Protein 3VXG (pdb70)

Nearest PDB structures (foldseek):
  3vxg-assembly1_A  TM=1.003E+00  e=2.832E-60  Candida parapsilosis
  4h8n-assembly3_A  TM=9.835E-01  e=5.148E-54  Candida parapsilosis
  4h8n-assembly3_B  TM=9.711E-01  e=2.005E-52  Candida parapsilosis
  3wg6-assembly4_D  TM=9.212E-01  e=4.689E-32  Candida parapsilosis
  3wg6-assembly2_B  TM=9.040E-01  e=4.171E-31  Candida parapsilosis

Organism: Candida parapsilosis (NCBI:txid5480)

Solvent-accessible surface area: 13449 Å² total; per-residue (Å²): 79,167,50,2,77,64,30,11,130,5,103,54,38,113,64,3,34,2,0,0,3,16,23,101,31,201,32,162,49,78,113,105,73,84,61,30,99,144,20,6,68,18,0,30,48,0,1,172,44,33,0,86,0,0,1,0,0,9,48,34,29,0,4,64,0,0,1,49,0,25,130,146,21,146,21,74,43,77,20,0,2,0,0,0,0,0,16,8,70,34,107,8,146,9,0,59,71,2,1,67,42,1,23,72,53,1,43,21,110,4,0,0,1,0,0,0,30,10,14,53,32,82,60,148,66,0,83,48,58,51,14,52,80,0,0,90,17,0,6,105,8,52,121,72,44,77,2,62,42,1,0,0,0,1,0,2,46,76,30,0,111,94,0,39,89,13,14,90,30,94,128,30,82,2,21,1,0,1,0,0,0,0,1,9,18,12,67,0,3,155,52,0,6,151,34,0,58,136,95,35,1,0,0,0,0,27,37,5,37,9,11,69,90,47,136,109,104,43,60,2,40,116,1,2,104,129,8,4,102,119,44,185,28,34,57,7,7,0,0,1,38,0,0,12,61,60,10,0,0,0,8,2,84,16,83,137,92,60,84,0,118,50,5,36,76,0,104,94,23,115,5,60,121,143,18,19,86,56,0,32,144,25,0,95,70,48,108,74,52,40,82,61,90,140,75,3,166,133,76

Secondary structure (DSSP, 8-state):
--S-SS--B-TTSPBP--EEE------S-SSS----HHHHHHHHHHHHHT--EEE--GGGT-HHHHHHHHHH-SS-GGG-EEEEEE-----SSSHHHHHHHHHHHHT-S-EEEEEES-S---HHHHTS--HHHHHHHHHHHHHTTSEEEEEEES--HHHHHHHHHH-SSGGGS--EEEEE-BTTBS-SSTTHHHHHHHTT-EEEEESTTHHHHSS---HHHHHHHHHHHHHT--HHHHHHHHHHHTT-EEEE---SHHHHHHHH--SS----HHHHHHHHHHHHHS----S-HHHHTT-

Foldseek 3Di:
DLQFLFWDAFQVGHTAAFEAEQAADDDDDLPDLPADPLSLVQLLLLVVLPHQEYEYESRRSCLLSLLSSQVPHPDDNRSHAYEYEAELCHPAQALVRRLVVSCVSNVHQAHAEYAHEEQPHDCVSRNRDHLLRNLVVVVVCCVVRNYVAYAYEQDDPVSQVSNVVSDPDPVSRHAEYEYADELQPNDLAPPRLVVNSVVNHAYAHEPHVVQVVDPDHDVLVVLLVVVCVVVVAHSVLVSCQLQSVSNYRYHDHDRDSVVSNRSPPNPPDHDDPVSSVVSNVVNPVNHDDDDDCVVRVPD

Sequence (299 aa):
SNLLPKTFRTKSGKEISIALGTGTKWKQAQTINDVSTELVDNILLGLKLGFRHIDTAEAYNTQKEVGEALKRTDVPREDIWVTTKYSPGAYSKSPSDSIDKALAQLGVDYVDLFLIHSPFFTTEQTHGYTLEQAWEALVEAKKAGKVREIGISNAAIPHLEKLFAASPSPEYYPVVNQIEFHPFLQNQSKNIVRFCQEHGILVEAFSPLAPLARVETNALAETLKRLAEKYKKTEAQVLLRYTLQRGILPVTTSSKESRLKESLNLFDFELTDEEVNEINKIGDANPYRAFFHEQFKDL

B-factor: mean 20.97, std 8.11, range [8.55, 52.98]

GO terms:
  GO:0008106 alcohol dehydrogenase (NADP+) activity (F, IDA)
  GO:0042180 ketone metabolic process (P, IDA)
  GO:0047011 2-dehydropantolactone reductase (A-specific) activity (F, IDA)
  GO:0036441 2-dehydropantolactone reductase activity (F, EXP)

InterPro domains:
  IPR018170 Aldo/keto reductase, conserved site [PS00798] (53-70)
  IPR020471 Aldo-keto reductase [PIRSF000097] (23-294)
  IPR020471 Aldo-keto reductase [PR00069] (49-73)
  IPR020471 Aldo-keto reductase [PR00069] (109-127)
  IPR020471 Aldo-keto reductase [PR00069] (146-163)
  IPR020471 Aldo-keto reductase [PR00069] (183-212)
  IPR020471 Aldo-keto reductase [PR00069] (226-250)
  IPR020471 Aldo-keto reductase [PTHR43827] (37-292)
  IPR023210 NADP-dependent oxidoreductase domain [PF00248] (21-290)
  IPR036812 NAD(P)-dependent oxidoreductase domain superfamily [G3DSA:3.20.20.100] (4-307)
  IPR036812 NAD(P)-dependent oxidoreductase domain superfamily [SSF51430] (13-297)
  IPR044494 Aldo-keto reductase family 3C2/3 [cd19120] (17-296)

Radius of gyration: 18.49 Å; Cα contacts (8 Å, |Δi|>4): 554; chains: 1; bounding box: 53×40×45 Å

Structure (mmCIF, N/CA/C/O backbone):
data_3VXG
#
_entry.id   3VXG
#
_cell.length_a   55.020
_cell.length_b   68.300
_cell.length_c   68.930
_cell.angle_alpha   90.00
_cell.angle_beta   90.00
_cell.angle_gamma   90.00
#
_symmetry.space_group_name_H-M   'P 21 21 21'
#
loop_
_entity.id
_entity.type
_entity.pdbx_description
1 polymer 'Conjugated polyketone reductase C2'
2 water water
#
loop_
_atom_site.group_PDB
_atom_site.id
_atom_site.type_symbol
_atom_site.label_atom_id
_atom_site.label_alt_id
_atom_site.label_comp_id
_atom_site.label_asym_id
_atom_site.label_entity_id
_atom_site.label_seq_id
_atom_site.pdbx_PDB_ins_code
_atom_site.Cartn_x
_atom_site.Cartn_y
_atom_site.Cartn_z
_atom_site.occupancy
_atom_site.B_iso_or_equiv
_atom_site.auth_seq_id
_atom_site.auth_comp_id
_atom_site.auth_asym_id
_atom_site.auth_atom_id
_atom_site.pdbx_PDB_model_num
ATOM 1 N N . SER A 1 24 ? 29.449 62.238 14.163 1.00 28.23 4 SER A N 1
ATOM 2 C CA . SER A 1 24 ? 30.664 62.623 14.939 1.00 28.27 4 SER A CA 1
ATOM 3 C C . SER A 1 24 ? 31.929 62.135 14.229 1.00 28.63 4 SER A C 1
ATOM 4 O O . SER A 1 24 ? 31.861 61.605 13.103 1.00 27.68 4 SER A O 1
ATOM 7 N N . ASN A 1 25 ? 33.071 62.334 14.887 1.00 28.65 5 ASN A N 1
ATOM 8 C CA . ASN A 1 25 ? 34.339 61.769 14.419 1.00 29.47 5 ASN A CA 1
ATOM 9 C C . ASN A 1 25 ? 34.503 60.299 14.809 1.00 29.08 5 ASN A C 1
ATOM 10 O O . ASN A 1 25 ? 35.350 59.597 14.251 1.00 29.28 5 ASN A O 1
ATOM 15 N N . LEU A 1 26 ? 33.703 59.852 15.780 1.00 28.63 6 LEU A N 1
ATOM 16 C CA . LEU A 1 26 ? 33.620 58.425 16.122 1.00 28.14 6 LEU A CA 1
ATOM 17 C C . LEU A 1 26 ? 32.904 57.659 15.002 1.00 27.63 6 LEU A C 1
ATOM 18 O O . LEU A 1 26 ? 33.426 56.692 14.448 1.00 27.88 6 LEU A O 1
ATOM 23 N N . LEU A 1 27 ? 31.698 58.084 14.666 1.00 26.68 7 LEU A N 1
ATOM 24 C CA . LEU A 1 27 ? 30.903 57.279 13.739 1.00 25.38 7 LEU A CA 1
ATOM 25 C C . LEU A 1 27 ? 30.184 58.195 12.768 1.00 24.37 7 LEU A C 1
ATOM 26 O O . LEU A 1 27 ? 29.782 59.316 13.157 1.00 24.85 7 LEU A O 1
ATOM 31 N N . PRO A 1 28 ? 29.981 57.738 11.510 1.00 22.25 8 PRO A N 1
ATOM 32 C CA . PRO A 1 28 ? 29.252 58.615 10.584 1.00 21.63 8 PRO A CA 1
ATOM 33 C C . PRO A 1 28 ? 27.811 58.850 11.001 1.00 21.41 8 PRO A C 1
ATOM 34 O O . PRO A 1 28 ? 27.201 59.837 10.599 1.00 21.84 8 PRO A O 1
ATOM 38 N N . LYS A 1 29 ? 27.247 57.925 11.781 1.00 21.43 9 LYS A N 1
ATOM 39 C CA . LYS A 1 29 ? 25.908 58.097 12.333 1.00 19.92 9 LYS A CA 1
ATOM 40 C C . LYS A 1 29 ? 26.045 57.748 13.798 1.00 20.74 9 LYS A C 1
ATOM 41 O O . LYS A 1 29 ? 26.485 56.648 14.141 1.00 20.77 9 LYS A O 1
ATOM 47 N N . THR A 1 30 ? 25.723 58.701 14.667 1.00 19.60 10 THR A N 1
ATOM 48 C CA . THR A 1 30 ? 25.870 58.431 16.078 1.00 19.46 10 THR A CA 1
ATOM 49 C C . THR A 1 30 ? 24.597 58.608 16.887 1.00 18.15 10 THR A C 1
ATOM 50 O O . THR A 1 30 ? 23.569 59.025 16.341 1.00 19.33 10 THR A O 1
ATOM 54 N N . PHE A 1 31 ? 24.681 58.257 18.176 1.00 16.56 11 PHE A N 1
ATOM 55 C CA . PHE A 1 31 ? 23.537 58.264 19.068 1.00 14.68 11 PHE A CA 1
ATOM 56 C C . PHE A 1 31 ? 24.000 58.645 20.444 1.00 13.89 11 PHE A C 1
ATOM 57 O O . PHE A 1 31 ? 25.184 58.534 20.764 1.00 13.62 11 PHE A O 1
ATOM 65 N N . ARG A 1 32 ? 23.032 59.029 21.271 1.00 13.43 12 ARG A N 1
ATOM 66 C CA . ARG A 1 32 ? 23.313 59.384 22.661 1.00 12.99 12 ARG A CA 1
ATOM 67 C C . ARG A 1 32 ? 22.379 58.639 23.601 1.00 13.20 12 ARG A C 1
ATOM 68 O O . ARG A 1 32 ? 21.208 58.347 23.262 1.00 13.83 12 ARG A O 1
ATOM 76 N N . THR A 1 33 ? 22.891 58.363 24.790 1.00 12.55 13 THR A N 1
ATOM 77 C CA . THR A 1 33 ? 22.068 57.784 25.860 1.00 12.38 13 THR A CA 1
ATOM 78 C C . THR A 1 33 ? 21.031 58.835 26.294 1.00 12.62 13 THR A C 1
ATOM 79 O O . THR A 1 33 ? 21.076 59.973 25.832 1.00 13.49 13 THR A O 1
ATOM 83 N N . LYS A 1 34 ? 20.102 58.461 27.166 1.00 12.93 14 LYS A N 1
ATOM 84 C CA . LYS A 1 34 ? 19.113 59.447 27.677 1.00 14.05 14 LYS A CA 1
ATOM 85 C C . LYS A 1 34 ? 19.769 60.630 28.388 1.00 14.38 14 LYS A C 1
ATOM 86 O O . LYS A 1 34 ? 19.243 61.740 28.323 1.00 15.37 14 LYS A O 1
ATOM 92 N N . SER A 1 35 ? 20.911 60.386 29.032 1.00 14.56 15 SER A N 1
ATOM 93 C CA . SER A 1 35 ? 21.686 61.454 29.695 1.00 14.64 15 SER A CA 1
ATOM 94 C C . SER A 1 35 ? 22.530 62.273 28.742 1.00 14.45 15 SER A C 1
ATOM 95 O O . SER A 1 35 ? 23.241 63.176 29.184 1.00 14.92 15 SER A O 1
ATOM 98 N N . GLY A 1 36 ? 22.483 61.966 27.444 1.00 13.69 16 GLY A N 1
ATOM 99 C CA . GLY A 1 36 ? 23.134 62.800 26.439 1.00 13.59 16 GLY A CA 1
ATOM 100 C C . GLY A 1 36 ? 24.524 62.372 26.017 1.00 13.49 16 GLY A C 1
ATOM 101 O O . GLY A 1 36 ? 25.186 63.077 25.233 1.00 12.34 16 GLY A O 1
ATOM 102 N N . LYS A 1 37 ? 24.955 61.216 26.531 1.00 13.97 17 LYS A N 1
ATOM 103 C CA . LYS A 1 37 ? 26.317 60.733 26.326 1.00 13.50 17 LYS A CA 1
ATOM 104 C C . LYS A 1 37 ? 26.451 59.902 25.050 1.00 13.77 17 LYS A C 1
ATOM 105 O O . LYS A 1 37 ? 25.631 59.035 24.762 1.00 12.52 17 LYS A O 1
ATOM 111 N N . GLU A 1 38 ? 27.473 60.198 24.249 1.00 13.94 18 GLU A N 1
ATOM 112 C CA . GLU A 1 38 ? 27.546 59.522 22.945 1.00 14.07 18 GLU A CA 1
ATOM 113 C C . GLU A 1 38 ? 27.814 58.023 23.147 1.00 14.11 18 GLU A C 1
ATOM 114 O O . GLU A 1 38 ? 28.599 57.633 24.018 1.00 13.24 18 GLU A O 1
ATOM 120 N N . ILE A 1 39 ? 27.140 57.216 22.328 1.00 14.66 19 ILE A N 1
ATOM 121 C CA . ILE A 1 39 ? 27.250 55.746 22.305 1.00 14.75 19 ILE A CA 1
ATOM 122 C C . ILE A 1 39 ? 28.717 55.318 22.057 1.00 14.34 19 ILE A C 1
ATOM 123 O O . ILE A 1 39 ? 29.463 56.018 21.365 1.00 13.92 19 ILE A O 1
ATOM 128 N N . SER A 1 40 ? 29.136 54.167 22.610 1.00 13.31 20 SER A N 1
ATOM 129 C CA . SER A 1 40 ? 30.462 53.647 22.339 1.00 13.38 20 SER A CA 1
ATOM 130 C C . SER A 1 40 ? 30.392 52.125 22.052 1.00 12.66 20 SER A C 1
ATOM 131 O O . SER A 1 40 ? 29.311 51.577 21.800 1.00 12.27 20 SER A O 1
ATOM 134 N N . ILE A 1 41 ? 31.550 51.482 22.112 1.00 11.92 21 ILE A N 1
ATOM 135 C CA . ILE A 1 41 ? 31.659 50.045 21.794 1.00 12.50 21 ILE A CA 1
ATOM 136 C C . ILE A 1 41 ? 30.698 49.199 22.656 1.00 11.52 21 ILE A C 1
ATOM 137 O O . ILE A 1 41 ? 30.525 49.463 23.864 1.00 11.40 21 ILE A O 1
ATOM 142 N N . ALA A 1 42 ? 30.081 48.189 22.044 1.00 11.00 22 ALA A N 1
ATOM 143 C CA . ALA A 1 42 ? 29.086 47.359 22.731 1.00 10.83 22 ALA A CA 1
ATOM 144 C C . ALA A 1 42 ? 29.686 46.126 23.367 1.00 11.05 22 ALA A C 1
ATOM 145 O O . ALA A 1 42 ? 30.549 45.453 22.779 1.00 10.69 22 ALA A O 1
ATOM 147 N N . LEU A 1 43 ? 29.237 45.844 24.589 1.00 10.32 23 LEU A N 1
ATOM 148 C CA . LEU A 1 43 ? 29.466 44.531 25.184 1.00 10.62 23 LEU A CA 1
ATOM 149 C C . LEU A 1 43 ? 28.291 43.619 24.847 1.00 11.76 23 LEU A C 1
ATOM 150 O O . LEU A 1 43 ? 27.176 43.840 25.322 1.00 12.89 23 LEU A O 1
ATOM 155 N N . GLY A 1 44 ? 28.533 42.617 23.991 1.00 12.61 24 GLY A N 1
ATOM 156 C CA . GLY A 1 44 ? 27.475 41.660 23.639 1.00 12.57 24 GLY A CA 1
ATOM 157 C C . GLY A 1 44 ? 27.467 40.548 24.664 1.00 13.76 24 GLY A C 1
ATOM 158 O O . GLY A 1 44 ? 28.514 40.218 25.243 1.00 12.84 24 GLY A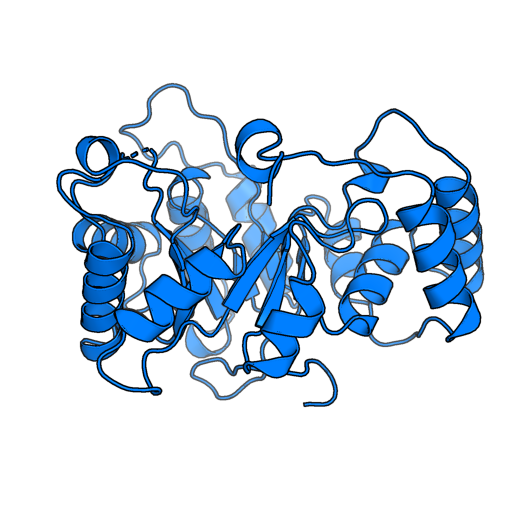 O 1
ATOM 159 N N . THR A 1 45 ? 26.295 39.959 24.879 1.00 13.96 25 THR A N 1
ATOM 160 C CA . THR A 1 45 ? 26.171 38.899 25.879 1.00 16.16 25 THR A CA 1
ATOM 161 C C . THR A 1 45 ? 26.630 37.544 25.386 1.00 17.78 25 THR A C 1
ATOM 162 O O . THR A 1 45 ? 26.885 36.647 26.201 1.00 20.33 25 THR A O 1
ATOM 166 N N . GLY A 1 46 ? 26.723 37.402 24.063 1.00 18.34 26 GLY A N 1
ATOM 167 C CA . GLY A 1 46 ? 26.844 36.094 23.427 1.00 19.48 26 GLY A CA 1
ATOM 168 C C . GLY A 1 46 ? 25.495 35.390 23.465 1.00 20.41 26 GLY A C 1
ATOM 169 O O . GLY A 1 46 ? 24.500 35.950 23.954 1.00 18.17 26 GLY A O 1
ATOM 170 N N . THR A 1 47 ? 25.451 34.161 22.955 1.00 22.15 27 THR A N 1
ATOM 171 C CA . THR A 1 47 ? 24.248 33.341 23.097 1.00 23.41 27 THR A CA 1
ATOM 172 C C . THR A 1 47 ? 24.434 32.378 24.267 1.00 23.85 27 THR A C 1
ATOM 173 O O . THR A 1 47 ? 25.537 31.859 24.483 1.00 23.80 27 THR A O 1
ATOM 177 N N . LYS A 1 48 ? 23.362 32.163 25.027 1.00 23.90 28 LYS A N 1
ATOM 178 C CA . LYS A 1 48 ? 23.335 31.191 26.095 1.00 24.85 28 LYS A CA 1
ATOM 179 C C . LYS A 1 48 ? 22.391 30.041 25.689 1.00 24.83 28 LYS A C 1
ATOM 180 O O . LYS A 1 48 ? 21.169 30.203 25.645 1.00 23.17 28 LYS A O 1
ATOM 186 N N . TRP A 1 49 ? 22.962 28.889 25.359 1.00 25.16 29 TRP A N 1
ATOM 187 C CA . TRP A 1 49 ? 22.131 27.712 25.101 1.00 26.25 29 TRP A CA 1
ATOM 188 C C . TRP A 1 49 ? 21.430 27.338 26.395 1.00 27.45 29 TRP A C 1
ATOM 189 O O . TRP A 1 49 ? 22.054 27.331 27.461 1.00 28.00 29 TRP A O 1
ATOM 200 N N . LYS A 1 50 ? 20.144 27.013 26.298 1.00 29.04 30 LYS A N 1
ATOM 201 C CA . LYS A 1 50 ? 19.399 26.457 27.435 1.00 30.66 30 LYS A CA 1
ATOM 202 C C . LYS A 1 50 ? 18.498 25.300 26.991 1.00 31.69 30 LYS A C 1
ATOM 203 O O . LYS A 1 50 ? 18.019 25.283 25.861 1.00 31.54 30 LYS A O 1
ATOM 209 N N . GLN A 1 51 ? 18.272 24.329 27.877 1.00 32.95 31 GLN A N 1
ATOM 210 C CA . GLN A 1 51 ? 17.478 23.148 27.514 1.00 34.75 31 GLN A CA 1
ATOM 211 C C . GLN A 1 51 ? 15.973 23.440 27.395 1.00 35.85 31 GLN A C 1
ATOM 212 O O . GLN A 1 51 ? 15.351 23.152 26.368 1.00 35.29 31 GLN A O 1
ATOM 218 N N . ALA A 1 52 ? 15.401 24.006 28.454 1.00 37.54 32 ALA A N 1
ATOM 219 C CA . ALA A 1 52 ? 14.000 24.414 28.457 1.00 39.40 32 ALA A CA 1
ATOM 220 C C . ALA A 1 52 ? 13.910 25.898 28.147 1.00 41.09 32 ALA A C 1
ATOM 221 O O . ALA A 1 52 ? 14.514 26.724 28.839 1.00 41.10 32 ALA A O 1
ATOM 223 N N . GLN A 1 53 ? 13.156 26.233 27.104 1.00 43.32 33 GLN A N 1
ATOM 224 C CA . GLN A 1 53 ? 13.041 27.627 26.669 1.00 45.53 33 GLN A CA 1
ATOM 225 C C . GLN A 1 53 ? 12.158 28.489 27.595 1.00 46.04 33 GLN A C 1
ATOM 226 O O . GLN A 1 53 ? 12.410 29.689 27.761 1.00 46.62 33 GLN A O 1
ATOM 232 N N . THR A 1 54 ? 11.155 27.872 28.219 1.00 46.55 34 THR A N 1
ATOM 233 C CA . THR A 1 54 ? 10.159 28.616 29.008 1.00 46.76 34 THR A CA 1
ATOM 234 C C . THR A 1 54 ? 10.701 29.373 30.235 1.00 46.74 34 THR A C 1
ATOM 235 O O . THR A 1 54 ? 10.160 30.424 30.602 1.00 47.19 34 THR A O 1
ATOM 239 N N . ILE A 1 55 ? 11.774 28.869 30.846 1.00 46.26 35 ILE A N 1
ATOM 240 C CA . ILE A 1 55 ? 12.252 29.405 32.135 1.00 45.64 35 ILE A CA 1
ATOM 241 C C . ILE A 1 55 ? 13.511 30.275 32.065 1.00 45.13 35 ILE A C 1
ATOM 242 O O . ILE A 1 55 ? 14.267 30.217 31.093 1.00 45.03 35 ILE A O 1
ATOM 247 N N . ASN A 1 56 ? 13.724 31.055 33.126 1.00 44.56 36 ASN A N 1
ATOM 248 C CA . ASN A 1 56 ? 14.817 32.041 33.209 1.00 44.03 36 ASN A CA 1
ATOM 249 C C . ASN A 1 56 ? 16.222 31.454 33.186 1.00 43.31 36 ASN A C 1
ATOM 250 O O . ASN A 1 56 ? 17.041 31.856 32.348 1.00 43.30 36 ASN A O 1
ATOM 255 N N . ASP A 1 57 ? 16.505 30.531 34.108 1.00 42.19 37 ASP A N 1
ATOM 256 C CA . ASP A 1 57 ? 17.773 29.808 34.105 1.00 41.52 37 ASP A CA 1
ATOM 257 C C . ASP A 1 57 ? 18.936 30.817 34.029 1.00 40.04 37 ASP A C 1
ATOM 258 O O . ASP A 1 57 ? 19.746 30.759 33.103 1.00 40.38 37 ASP A O 1
ATOM 263 N N . VAL A 1 58 ? 18.996 31.732 35.006 1.00 38.05 38 VAL A N 1
ATOM 264 C CA . VAL A 1 58 ? 19.887 32.918 34.999 1.00 35.95 38 VAL A CA 1
ATOM 265 C C . VAL A 1 58 ? 21.363 32.614 35.304 1.00 34.10 38 VAL A C 1
ATOM 266 O O . VAL A 1 58 ? 21.719 32.242 36.430 1.00 33.95 38 VAL A O 1
ATOM 270 N N . SER A 1 59 ? 22.218 32.798 34.305 1.00 30.56 39 SER A N 1
ATOM 271 C CA . SER A 1 59 ? 23.638 32.485 34.431 1.00 28.11 39 SER A CA 1
ATOM 272 C C . SER A 1 59 ? 24.404 33.504 35.300 1.00 26.96 39 SER A C 1
ATOM 273 O O . SER A 1 59 ? 24.481 34.679 34.947 1.00 26.29 39 SER A O 1
ATOM 276 N N . THR A 1 60 ? 24.973 33.043 36.419 1.00 25.44 40 THR A N 1
ATOM 277 C CA . THR A 1 60 ? 25.798 33.877 37.302 1.00 24.70 40 THR A CA 1
ATOM 278 C C . THR A 1 60 ? 27.031 34.403 36.584 1.00 23.56 40 THR A C 1
ATOM 279 O O . THR A 1 60 ? 27.431 35.555 36.773 1.00 23.02 40 THR A O 1
ATOM 283 N N . GLU A 1 61 ? 27.617 33.533 35.765 1.00 22.59 41 GLU A N 1
ATOM 284 C CA . GLU A 1 61 ? 28.828 33.827 35.048 1.00 23.00 41 GLU A CA 1
ATOM 285 C C . GLU A 1 61 ? 28.560 35.050 34.157 1.00 21.39 41 GLU A C 1
ATOM 286 O O . GLU A 1 61 ? 29.359 35.991 34.128 1.00 19.90 41 GLU A O 1
ATOM 292 N N . LEU A 1 62 ? 27.397 35.045 33.505 1.00 19.13 42 LEU A N 1
ATOM 293 C CA . LEU A 1 62 ? 27.035 36.098 32.580 1.00 18.69 42 LEU A CA 1
ATOM 294 C C . LEU A 1 62 ? 26.690 37.395 33.318 1.00 17.46 42 LEU A C 1
ATOM 295 O O . LEU A 1 62 ? 27.140 38.469 32.927 1.00 15.82 42 LEU A O 1
ATOM 300 N N . VAL A 1 63 ? 25.914 37.290 34.391 1.00 17.31 43 VAL A N 1
ATOM 301 C CA . VAL A 1 63 ? 25.569 38.493 35.156 1.00 17.00 43 VAL A CA 1
ATOM 302 C C . VAL A 1 63 ? 26.843 39.181 35.639 1.00 16.92 43 VAL A C 1
ATOM 303 O O . VAL A 1 63 ? 26.981 40.396 35.509 1.00 16.07 43 VAL A O 1
ATOM 307 N N . ASP A 1 64 ? 27.768 38.380 36.187 1.00 16.79 44 ASP A N 1
ATOM 308 C CA . ASP A 1 64 ? 29.034 38.885 36.715 1.00 17.37 44 ASP A CA 1
ATOM 309 C C . ASP A 1 64 ? 29.874 39.532 35.620 1.00 16.73 44 ASP A C 1
ATOM 310 O O . ASP A 1 64 ? 30.509 40.531 35.870 1.00 15.59 44 ASP A O 1
ATOM 315 N N . ASN A 1 65 ? 29.860 38.944 34.430 1.00 16.65 45 ASN A N 1
ATOM 316 C CA . ASN A 1 65 ? 30.592 39.500 33.292 1.00 17.52 45 ASN A CA 1
ATOM 317 C C . ASN A 1 65 ? 30.039 40.859 32.878 1.00 16.02 45 ASN A C 1
ATOM 318 O O . ASN A 1 65 ? 30.809 41.787 32.616 1.00 15.79 45 ASN A O 1
ATOM 323 N N . ILE A 1 66 ? 28.710 40.967 32.796 1.00 15.44 46 ILE A N 1
ATOM 324 C CA . ILE A 1 66 ? 28.086 42.240 32.431 1.00 15.51 46 ILE A CA 1
ATOM 325 C C . ILE A 1 66 ? 28.328 43.297 33.520 1.00 15.34 46 ILE A C 1
ATOM 326 O O . ILE A 1 66 ? 28.642 44.450 33.220 1.00 13.47 46 ILE A O 1
ATOM 331 N N . LEU A 1 67 ? 28.176 42.902 34.782 1.00 14.74 47 LEU A N 1
ATOM 332 C CA . LEU A 1 67 ? 28.467 43.828 35.872 1.00 16.11 47 LEU A CA 1
ATOM 333 C C . LEU A 1 67 ? 29.897 44.337 35.810 1.00 15.23 47 LEU A C 1
ATOM 334 O O . LEU A 1 67 ? 30.140 45.540 35.994 1.00 14.98 47 LEU A O 1
ATOM 339 N N . LEU A 1 68 ? 30.827 43.427 35.535 1.00 14.35 48 LEU A N 1
ATOM 340 C CA . LEU A 1 68 ? 32.228 43.772 35.459 1.00 15.01 48 LEU A CA 1
ATOM 341 C C . LEU A 1 68 ? 32.496 44.695 34.284 1.00 14.43 48 LEU A C 1
ATOM 342 O O . LEU A 1 68 ? 33.202 45.703 34.425 1.00 12.89 48 LEU A O 1
ATOM 347 N N . GLY A 1 69 ? 31.910 44.368 33.137 1.00 12.63 49 GLY A N 1
ATOM 348 C CA . GLY A 1 69 ? 32.064 45.243 31.958 1.00 13.47 49 GLY A CA 1
ATOM 349 C C . GLY A 1 69 ? 31.596 46.660 32.270 1.00 12.46 49 GLY A C 1
ATOM 350 O O . GLY A 1 69 ? 32.272 47.621 31.919 1.00 11.82 49 GLY A O 1
ATOM 351 N N . LEU A 1 70 ? 30.453 46.787 32.960 1.00 12.63 50 LEU A N 1
ATOM 352 C CA . LEU A 1 70 ? 29.941 48.107 33.342 1.00 14.00 50 LEU A CA 1
ATOM 353 C C . LEU A 1 70 ? 30.926 48.812 34.307 1.00 15.03 50 LEU A C 1
ATOM 354 O O . LEU A 1 70 ? 31.245 50.000 34.147 1.00 15.79 50 LEU A O 1
ATOM 359 N N . LYS A 1 71 ? 31.422 48.075 35.291 1.00 14.92 51 LYS A N 1
ATOM 360 C CA . LYS A 1 71 ? 32.425 48.623 36.229 1.00 16.08 51 LYS A CA 1
ATOM 361 C C . LYS A 1 71 ? 33.684 49.135 35.506 1.00 16.21 51 LYS A C 1
ATOM 362 O O . LYS A 1 71 ? 34.224 50.198 35.854 1.00 17.34 51 LYS A O 1
ATOM 368 N N . LEU A 1 72 ? 34.118 48.404 34.479 1.00 15.21 52 LEU A N 1
ATOM 369 C CA . LEU A 1 72 ? 35.309 48.769 33.721 1.00 15.11 52 LEU A CA 1
ATOM 370 C C . LEU A 1 72 ? 35.128 49.939 32.777 1.00 14.91 52 LEU A C 1
ATOM 371 O O . LEU A 1 72 ? 36.130 50.513 32.305 1.00 14.44 52 LEU A O 1
ATOM 376 N N . GLY A 1 73 ? 33.863 50.254 32.465 1.00 13.82 53 GLY A N 1
ATOM 377 C CA . GLY A 1 73 ? 33.546 51.435 31.665 1.00 14.48 53 GLY A CA 1
ATOM 378 C C . GLY A 1 73 ? 32.684 51.188 30.439 1.00 13.19 53 GLY A C 1
ATOM 379 O O . GLY A 1 73 ? 32.411 52.131 29.697 1.00 14.10 53 GLY A O 1
ATOM 380 N N . PHE A 1 74 ? 32.235 49.948 30.228 1.00 12.70 54 PHE A N 1
ATOM 381 C CA . PHE A 1 74 ? 31.269 49.717 29.143 1.00 11.76 54 PHE A CA 1
ATOM 382 C C . PHE A 1 74 ? 29.989 50.481 29.453 1.00 11.81 54 PHE A C 1
ATOM 383 O O . PHE A 1 74 ? 29.545 50.551 30.622 1.00 11.98 54 PHE A O 1
ATOM 391 N N . ARG A 1 75 ? 29.382 51.052 28.421 1.00 10.77 55 ARG A N 1
ATOM 392 C CA . ARG A 1 75 ? 28.137 51.800 28.596 1.00 10.79 55 ARG A CA 1
ATOM 393 C C . ARG A 1 75 ? 27.083 51.417 27.548 1.00 10.43 55 ARG A C 1
ATOM 394 O O . ARG A 1 75 ? 26.116 52.131 27.315 1.00 11.36 55 ARG A O 1
ATOM 402 N N . HIS A 1 76 ? 27.299 50.278 26.896 1.00 10.13 56 HIS A N 1
ATOM 403 C CA . HIS A 1 76 ? 26.458 49.842 25.775 1.00 9.22 56 HIS A CA 1
ATOM 404 C C . HIS A 1 76 ? 26.434 48.327 25.916 1.00 9.65 56 HIS A C 1
ATOM 405 O O . HIS A 1 76 ? 27.493 47.677 25.912 1.00 9.41 56 HIS A O 1
ATOM 412 N N . ILE A 1 77 ? 25.242 47.780 26.115 1.00 9.73 57 ILE A N 1
ATOM 413 C CA . ILE A 1 77 ? 25.079 46.310 26.228 1.00 9.58 57 ILE A CA 1
ATOM 414 C C . ILE A 1 77 ? 24.178 45.874 25.080 1.00 9.33 57 ILE A C 1
ATOM 415 O O . ILE A 1 77 ? 23.132 46.487 24.838 1.00 9.63 57 ILE A O 1
ATOM 420 N N . ASP A 1 78 ? 24.528 44.756 24.453 1.00 9.20 58 ASP A N 1
ATOM 421 C CA . ASP A 1 78 ? 23.790 44.251 23.292 1.00 10.63 58 ASP A CA 1
ATOM 422 C C . ASP A 1 78 ? 23.322 42.821 23.595 1.00 10.45 58 ASP A C 1
ATOM 423 O O . ASP A 1 78 ? 24.135 41.913 23.916 1.00 10.79 58 ASP A O 1
ATOM 428 N N . THR A 1 79 ? 22.006 42.644 23.528 1.00 10.35 59 THR A N 1
ATOM 429 C CA . THR A 1 79 ? 21.396 41.344 23.767 1.00 11.41 59 THR A CA 1
ATOM 430 C C . THR A 1 79 ? 20.368 41.049 22.668 1.00 12.41 59 THR A C 1
ATOM 431 O O . THR A 1 79 ? 20.271 41.795 21.687 1.00 12.57 59 THR A O 1
ATOM 435 N N . ALA A 1 80 ? 19.632 39.945 22.816 1.00 12.86 60 ALA A N 1
ATOM 436 C CA . ALA A 1 80 ? 18.581 39.595 21.845 1.00 13.72 60 ALA A CA 1
ATOM 437 C C . ALA A 1 80 ? 17.637 38.608 22.478 1.00 14.80 60 ALA A C 1
ATOM 438 O O . ALA A 1 80 ? 18.023 37.856 23.380 1.00 13.48 60 ALA A O 1
ATOM 440 N N . GLU A 1 81 ? 16.395 38.600 21.990 1.00 16.00 61 GLU A N 1
ATOM 441 C CA . GLU A 1 81 ? 15.438 37.602 22.464 1.00 17.57 61 GLU A CA 1
ATOM 442 C C . GLU A 1 81 ? 16.033 36.196 22.278 1.00 17.09 61 GLU A C 1
ATOM 443 O O . GLU A 1 81 ? 16.033 35.373 23.217 1.00 18.02 61 GLU A O 1
ATOM 449 N N . ALA A 1 82 ? 16.638 35.978 21.115 1.00 17.14 62 ALA A N 1
ATOM 450 C CA . ALA A 1 82 ? 17.204 34.686 20.757 1.00 17.69 62 ALA A CA 1
ATOM 451 C C . ALA A 1 82 ? 18.425 34.232 21.590 1.00 18.25 62 ALA A C 1
ATOM 452 O O . ALA A 1 82 ? 18.704 33.024 21.674 1.00 18.53 62 ALA A O 1
ATOM 454 N N . TYR A 1 83 ? 19.146 35.184 22.190 1.00 16.42 63 TYR A N 1
ATOM 455 C CA . TYR A 1 83 ? 20.358 34.859 22.951 1.00 16.80 63 TYR A CA 1
ATOM 456 C C . TYR A 1 83 ? 20.021 34.277 24.310 1.00 16.93 63 TYR A C 1
ATOM 457 O O . TYR A 1 83 ? 20.904 33.696 24.966 1.00 17.54 63 TYR A O 1
ATOM 466 N N . ASN A 1 84 ? 18.768 34.427 24.744 1.00 17.01 64 ASN A N 1
ATOM 467 C CA . ASN A 1 84 ? 18.361 33.955 26.082 1.00 17.61 64 ASN A CA 1
ATOM 468 C C . ASN A 1 84 ? 19.130 34.646 27.219 1.00 17.25 64 ASN A C 1
ATOM 469 O O . ASN A 1 84 ? 19.443 34.013 28.224 1.00 17.58 64 ASN A O 1
ATOM 474 N N . THR A 1 85 ? 19.486 35.920 27.039 1.00 15.69 65 THR A N 1
ATOM 475 C CA . THR A 1 85 ? 20.316 36.634 28.025 1.00 14.92 65 THR A CA 1
ATOM 476 C C . THR A 1 85 ? 19.721 37.955 28.537 1.00 14.68 65 THR A C 1
ATOM 477 O O . THR A 1 85 ? 20.352 38.669 29.333 1.00 15.38 65 THR A O 1
ATOM 481 N N . GLN A 1 86 ? 18.495 38.269 28.126 1.00 14.45 66 GLN A N 1
ATOM 482 C CA . GLN A 1 86 ? 17.829 39.480 28.619 1.00 14.23 66 GLN A CA 1
ATOM 483 C C . GLN A 1 86 ? 17.672 39.537 30.128 1.00 14.52 66 GLN A C 1
ATOM 484 O O . GLN A 1 86 ? 17.848 40.604 30.717 1.00 14.60 66 GLN A O 1
ATOM 490 N N . LYS A 1 87 ? 17.326 38.412 30.757 1.00 14.42 67 LYS A N 1
ATOM 491 C CA . LYS A 1 87 ? 17.175 38.416 32.216 1.00 15.66 67 LYS A CA 1
ATOM 492 C C . LYS A 1 87 ? 18.513 38.718 32.899 1.00 15.69 67 LYS A C 1
ATOM 493 O O . LYS A 1 87 ? 18.547 39.510 33.861 1.00 16.52 67 LYS A O 1
ATOM 499 N N . GLU A 1 88 ? 19.607 38.148 32.392 1.00 15.40 68 GLU A N 1
ATOM 500 C CA . GLU A 1 88 ? 20.943 38.448 32.952 1.00 15.67 68 GLU A CA 1
ATOM 501 C C . GLU A 1 88 ? 21.280 39.943 32.812 1.00 15.29 68 GLU A C 1
ATOM 502 O O . GLU A 1 88 ? 21.787 40.574 33.735 1.00 14.12 68 GLU A O 1
ATOM 508 N N . VAL A 1 89 ? 21.000 40.514 31.640 1.00 15.10 69 VAL A N 1
ATOM 509 C CA . VAL A 1 89 ? 21.227 41.942 31.472 1.00 14.76 69 VAL A CA 1
ATOM 510 C C . VAL A 1 89 ? 20.395 42.710 32.520 1.00 15.34 69 VAL A C 1
ATOM 511 O O . VAL A 1 89 ? 20.903 43.626 33.158 1.00 15.98 69 VAL A O 1
ATOM 515 N N . GLY A 1 90 ? 19.140 42.298 32.705 1.00 15.14 70 GLY A N 1
ATOM 516 C CA . GLY A 1 90 ? 18.242 42.951 33.675 1.00 16.05 70 GLY A CA 1
ATOM 517 C C . GLY A 1 90 ? 18.845 42.941 35.082 1.00 17.17 70 GLY A C 1
ATOM 518 O O . GLY A 1 90 ? 18.842 43.969 35.781 1.00 17.56 70 GLY A O 1
ATOM 519 N N . GLU A 1 91 ? 19.360 41.787 35.493 1.00 17.68 71 GLU A N 1
ATOM 520 C CA . GLU A 1 91 ? 19.998 41.661 36.813 1.00 18.58 71 GLU A CA 1
ATOM 521 C C . GLU A 1 91 ? 21.181 42.606 36.939 1.00 17.93 71 GLU A C 1
ATOM 522 O O . GLU A 1 91 ? 21.361 43.240 37.969 1.00 18.03 71 GLU A O 1
ATOM 528 N N . ALA A 1 92 ? 21.973 42.732 35.876 1.00 16.54 72 ALA A N 1
ATOM 529 C CA . ALA A 1 92 ? 23.168 43.592 35.931 1.00 16.85 72 ALA A CA 1
ATOM 530 C C . ALA A 1 92 ? 22.748 45.054 36.019 1.00 17.26 72 ALA A C 1
ATOM 531 O O . ALA A 1 92 ? 23.359 45.843 36.752 1.00 17.25 72 ALA A O 1
ATOM 533 N N . LEU A 1 93 ? 21.693 45.406 35.288 1.00 17.22 73 LEU A N 1
ATOM 534 C CA . LEU A 1 93 ? 21.200 46.792 35.275 1.00 17.62 73 LEU A CA 1
ATOM 535 C C . LEU A 1 93 ? 20.675 47.171 36.661 1.00 18.83 73 LEU A C 1
ATOM 536 O O . LEU A 1 93 ? 20.758 48.333 37.048 1.00 18.27 73 LEU A O 1
ATOM 541 N N . LYS A 1 94 ? 20.133 46.182 37.380 1.00 20.06 74 LYS A N 1
ATOM 542 C CA . LYS A 1 94 ? 19.614 46.416 38.740 1.00 21.32 74 LYS A CA 1
ATOM 543 C C . LYS A 1 94 ? 20.764 46.639 39.694 1.00 21.14 74 LYS A C 1
ATOM 544 O O . LYS A 1 94 ? 20.708 47.533 40.548 1.00 21.92 74 LYS A O 1
ATOM 550 N N . ARG A 1 95 ? 21.811 45.825 39.565 1.00 20.61 75 ARG A N 1
ATOM 551 C CA . ARG A 1 95 ? 22.874 45.783 40.583 1.00 20.66 75 ARG A CA 1
ATOM 552 C C . ARG A 1 95 ? 24.004 46.781 40.359 1.00 19.98 75 ARG A C 1
ATOM 553 O O . ARG A 1 95 ? 24.732 47.136 41.292 1.00 20.58 75 ARG A O 1
ATOM 561 N N . THR A 1 96 ? 24.201 47.200 39.113 1.00 18.27 76 THR A N 1
ATOM 562 C CA . THR A 1 96 ? 25.229 48.174 38.828 1.00 18.88 76 THR A CA 1
ATOM 563 C C . THR A 1 96 ? 24.967 49.511 39.541 1.00 19.43 76 THR A C 1
ATOM 564 O O . THR A 1 96 ? 23.797 49.879 39.765 1.00 20.39 76 THR A O 1
ATOM 568 N N . ASP A 1 97 ? 26.045 50.236 39.840 1.00 19.57 77 ASP A N 1
ATOM 569 C CA . ASP A 1 97 ? 25.917 51.634 40.295 1.00 20.10 77 ASP A CA 1
ATOM 570 C C . ASP A 1 97 ? 25.810 52.641 39.154 1.00 18.92 77 ASP A C 1
ATOM 571 O O . ASP A 1 97 ? 25.574 53.825 39.395 1.00 18.90 77 ASP A O 1
ATOM 576 N N . VAL A 1 98 ? 26.001 52.177 37.917 1.00 16.81 78 VAL A N 1
ATOM 577 C CA . VAL A 1 98 ? 25.903 53.045 36.745 1.00 16.18 78 VAL A CA 1
ATOM 578 C C . VAL A 1 98 ? 24.439 53.385 36.481 1.00 15.82 78 VAL A C 1
ATOM 579 O O . VAL A 1 98 ? 23.620 52.486 36.351 1.00 15.79 78 VAL A O 1
ATOM 583 N N . PRO A 1 99 ? 24.096 54.693 36.404 1.00 15.68 79 PRO A N 1
ATOM 584 C CA . PRO A 1 99 ? 22.680 55.027 36.207 1.00 15.97 79 PRO A CA 1
ATOM 585 C C . PRO A 1 99 ? 22.168 54.513 34.864 1.00 15.23 79 PRO A C 1
ATOM 586 O O . PRO A 1 99 ? 22.922 54.537 33.867 1.00 15.07 79 PRO A O 1
ATOM 590 N N . ARG A 1 100 ? 20.913 54.062 34.856 1.00 14.72 80 ARG A N 1
ATOM 591 C CA . ARG A 1 100 ? 20.187 53.627 33.625 1.00 14.77 80 ARG A CA 1
ATOM 592 C C . ARG A 1 100 ? 20.423 54.564 32.452 1.00 14.50 80 ARG A C 1
ATOM 593 O O . ARG A 1 100 ? 20.676 54.116 31.307 1.00 13.78 80 ARG A O 1
ATOM 601 N N . GLU A 1 101 ? 20.314 55.862 32.713 1.00 13.75 81 GLU A N 1
ATOM 602 C CA . GLU A 1 101 ? 20.361 56.838 31.627 1.00 13.82 81 GLU A CA 1
ATOM 603 C C . GLU A 1 101 ? 21.747 57.021 30.999 1.00 13.18 81 GLU A C 1
ATOM 604 O O . GLU A 1 101 ? 21.859 57.669 29.950 1.00 13.63 81 GLU A O 1
ATOM 610 N N . ASP A 1 102 ? 22.785 56.441 31.609 1.00 12.22 82 ASP A N 1
ATOM 611 C CA . ASP A 1 102 ? 24.129 56.517 31.084 1.00 11.64 82 ASP A CA 1
ATOM 612 C C . ASP A 1 102 ? 24.452 55.271 30.238 1.00 11.61 82 ASP A C 1
ATOM 613 O O . ASP A 1 102 ? 25.534 55.153 29.713 1.00 11.70 82 ASP A O 1
ATOM 618 N N . ILE A 1 103 ? 23.507 54.347 30.173 1.00 11.48 83 ILE A N 1
ATOM 619 C CA . ILE A 1 103 ? 23.714 53.037 29.531 1.00 12.05 83 ILE A CA 1
ATOM 620 C C . ILE A 1 103 ? 22.830 52.963 28.295 1.00 11.43 83 ILE A C 1
ATOM 621 O O . ILE A 1 103 ? 21.652 53.372 28.328 1.00 12.02 83 ILE A O 1
ATOM 626 N N . TRP A 1 104 ? 23.406 52.461 27.202 1.00 11.28 84 TRP A N 1
ATOM 627 C CA . TRP A 1 104 ? 22.638 52.176 25.980 1.00 10.48 84 TRP A CA 1
ATOM 628 C C . TRP A 1 104 ? 22.334 50.681 25.928 1.00 10.83 84 TRP A C 1
ATOM 629 O O . TRP A 1 104 ? 23.250 49.877 25.908 1.00 11.01 84 TRP A O 1
ATOM 640 N N . VAL A 1 105 ? 21.060 50.306 25.927 1.00 9.68 85 VAL A N 1
ATOM 641 C CA . VAL A 1 105 ? 20.683 48.888 25.889 1.00 10.12 85 VAL A CA 1
ATOM 642 C C . VAL A 1 105 ? 20.084 48.591 24.520 1.00 10.10 85 VAL A C 1
ATOM 643 O O . VAL A 1 105 ? 19.054 49.190 24.139 1.00 10.52 85 VAL A O 1
ATOM 647 N N . THR A 1 106 ? 20.699 47.645 23.814 1.00 9.71 86 THR A N 1
ATOM 648 C CA . THR A 1 106 ? 20.153 47.172 22.538 1.00 10.04 86 THR A CA 1
ATOM 649 C C . THR A 1 106 ? 19.566 45.773 22.703 1.00 10.58 86 THR A C 1
ATOM 650 O O . THR A 1 106 ? 20.210 44.882 23.277 1.00 10.79 86 THR A O 1
ATOM 654 N N . THR A 1 107 ? 18.343 45.570 22.204 1.00 10.79 87 THR A N 1
ATOM 655 C CA . THR A 1 107 ? 17.858 44.191 22.077 1.00 11.49 87 THR A CA 1
ATOM 656 C C . THR A 1 107 ? 17.166 43.955 20.729 1.00 11.64 87 THR A C 1
ATOM 657 O O . THR A 1 107 ? 17.149 44.855 19.871 1.00 11.69 87 THR A O 1
ATOM 661 N N . LYS A 1 108 ? 16.645 42.747 20.522 1.00 12.19 88 LYS A N 1
ATOM 662 C CA . LYS A 1 108 ? 16.228 42.317 19.179 1.00 11.96 88 LYS A CA 1
ATOM 663 C C . LYS A 1 108 ? 15.061 41.355 19.272 1.00 12.97 88 LYS A C 1
ATOM 664 O O . LYS A 1 108 ? 14.994 40.528 20.200 1.00 12.15 88 LYS A O 1
ATOM 670 N N . TYR A 1 109 ? 14.146 41.539 18.329 1.00 14.33 89 TYR A N 1
ATOM 671 C CA . TYR A 1 109 ? 12.996 40.673 18.080 1.00 16.80 89 TYR A CA 1
ATOM 672 C C . TYR A 1 109 ? 13.493 39.530 17.241 1.00 16.95 89 TYR A C 1
ATOM 673 O O . TYR A 1 109 ? 14.023 39.734 16.133 1.00 15.75 89 TYR A O 1
ATOM 682 N N . SER A 1 110 ? 13.306 38.333 17.787 1.00 19.73 90 SER A N 1
ATOM 683 C CA . SER A 1 110 ? 13.582 37.083 17.120 1.00 22.86 90 SER A CA 1
ATOM 684 C C . SER A 1 110 ? 12.314 36.655 16.367 1.00 25.23 90 SER A C 1
ATOM 685 O O . SER A 1 110 ? 11.259 36.403 16.981 1.00 25.45 90 SER A O 1
ATOM 688 N N . PRO A 1 111 ? 12.393 36.630 15.038 1.00 25.64 91 PRO A N 1
ATOM 689 C CA . PRO A 1 111 ? 11.230 36.247 14.239 1.00 28.00 91 PRO A CA 1
ATOM 690 C C . PRO A 1 111 ? 11.158 34.748 13.944 1.00 29.89 91 PRO A C 1
ATOM 691 O O . PRO A 1 111 ? 10.174 34.291 13.344 1.00 31.57 91 PRO A O 1
ATOM 695 N N . GLY A 1 112 ? 12.178 33.996 14.344 1.00 30.96 92 GLY A N 1
ATOM 696 C CA . GLY A 1 112 ? 12.279 32.564 14.011 1.00 32.51 92 GLY A CA 1
ATOM 697 C C . GLY A 1 112 ? 13.712 32.051 14.041 1.00 33.46 92 GLY A C 1
ATOM 698 O O . GLY A 1 112 ? 14.059 31.065 13.366 1.00 34.57 92 GLY A O 1
ATOM 699 N N . ALA A 1 118 ? 8.973 32.075 15.935 1.00 37.80 98 ALA A N 1
ATOM 700 C CA . ALA A 1 118 ? 9.185 33.111 16.956 1.00 38.06 98 ALA A CA 1
ATOM 701 C C . ALA A 1 118 ? 8.612 32.728 18.320 1.00 38.16 98 ALA A C 1
ATOM 702 O O . ALA A 1 118 ? 7.470 32.257 18.417 1.00 38.46 98 ALA A O 1
ATOM 704 N N . TYR A 1 119 ? 9.400 32.946 19.374 1.00 38.18 99 TYR A N 1
ATOM 705 C CA . TYR A 1 119 ? 8.953 32.661 20.746 1.00 38.12 99 TYR A CA 1
ATOM 706 C C . TYR A 1 119 ? 7.851 33.608 21.238 1.00 36.76 99 TYR A C 1
ATOM 707 O O . TYR A 1 119 ? 7.009 33.209 22.040 1.00 36.83 99 TYR A O 1
ATOM 716 N N . SER A 1 120 ? 7.869 34.859 20.778 1.00 34.75 100 SER A N 1
ATOM 717 C CA . SER A 1 120 ? 6.774 35.783 21.055 1.00 32.91 100 SER A CA 1
ATOM 718 C C . SER A 1 120 ? 5.704 35.733 19.973 1.00 31.98 100 SER A C 1
ATOM 719 O O . SER A 1 120 ? 6.003 35.471 18.804 1.00 31.76 100 SER A O 1
ATOM 722 N N . LYS A 1 121 ? 4.465 36.009 20.381 1.00 31.19 101 LYS A N 1
ATOM 723 C CA . LYS A 1 121 ? 3.297 36.049 19.483 1.00 30.46 101 LYS A CA 1
ATOM 724 C C . LYS A 1 121 ? 3.274 37.221 18.496 1.00 28.74 101 LYS A C 1
ATOM 725 O O . LYS A 1 121 ? 2.542 37.208 17.496 1.00 27.80 101 LYS A O 1
ATOM 731 N N . SER A 1 122 ? 4.070 38.244 18.776 1.00 26.91 102 SER A N 1
ATOM 732 C CA . SER A 1 122 ? 4.110 39.436 17.943 1.00 24.84 102 SER A CA 1
ATOM 733 C C . SER A 1 122 ? 5.353 40.237 18.321 1.00 24.49 102 SER A C 1
ATOM 734 O O . SER A 1 122 ? 5.932 39.990 19.387 1.00 22.62 102 SER A O 1
ATOM 737 N N . PRO A 1 123 ? 5.770 41.170 17.445 1.00 24.00 103 PRO A N 1
ATOM 738 C CA . PRO A 1 123 ? 6.771 42.161 17.839 1.00 24.00 103 PRO A CA 1
ATOM 739 C C . PRO A 1 123 ? 6.404 42.940 19.096 1.00 24.33 103 PRO A C 1
ATOM 740 O O . PRO A 1 123 ? 7.282 43.214 19.915 1.00 24.04 103 PRO A O 1
ATOM 744 N N . SER A 1 124 ? 5.127 43.265 19.292 1.00 24.37 104 SER A N 1
ATOM 745 C CA . SER A 1 124 ? 4.783 44.024 20.498 1.00 24.72 104 SER A CA 1
ATOM 746 C C . SER A 1 124 ? 4.917 43.200 21.769 1.00 24.17 104 SER A C 1
ATOM 747 O O . SER A 1 124 ? 5.416 43.691 22.789 1.00 24.57 104 SER A O 1
ATOM 750 N N . ASP A 1 125 ? 4.524 41.929 21.698 1.00 24.05 105 ASP A N 1
ATOM 751 C CA . ASP A 1 125 ? 4.767 40.971 22.785 1.00 23.94 105 ASP A CA 1
ATOM 752 C C . ASP A 1 125 ? 6.260 40.753 23.060 1.00 22.78 105 ASP A C 1
ATOM 753 O O . ASP A 1 125 ? 6.668 40.728 24.218 1.00 22.22 105 ASP A O 1
ATOM 758 N N . SER A 1 126 ? 7.065 40.615 22.006 1.00 21.01 106 SER A N 1
ATOM 759 C CA . SER A 1 126 ? 8.529 40.594 22.184 1.00 20.12 106 SER A CA 1
ATOM 760 C C . SER A 1 126 ? 9.049 41.836 22.935 1.00 18.88 106 SER A C 1
ATOM 761 O O . SER A 1 126 ? 9.851 41.690 23.846 1.00 18.63 106 SER A O 1
ATOM 764 N N . ILE A 1 127 ? 8.597 43.031 22.556 1.00 18.82 107 ILE A N 1
ATOM 765 C CA . ILE A 1 127 ? 9.023 44.283 23.221 1.00 19.13 107 ILE A CA 1
ATOM 766 C C . ILE A 1 127 ? 8.611 44.307 24.689 1.00 19.28 107 ILE A C 1
ATOM 767 O O . ILE A 1 127 ? 9.411 44.617 25.573 1.00 18.40 107 ILE A O 1
ATOM 772 N N . ASP A 1 128 ? 7.369 43.924 24.970 1.00 19.87 108 ASP A N 1
ATOM 773 C CA . ASP A 1 128 ? 6.933 43.881 26.362 1.00 20.28 108 ASP A CA 1
ATOM 774 C C . ASP A 1 128 ? 7.713 42.894 27.207 1.00 19.93 108 ASP A C 1
ATOM 775 O O . ASP A 1 128 ? 8.067 43.206 28.367 1.00 20.11 108 ASP A O 1
ATOM 780 N N . LYS A 1 129 ? 7.984 41.711 26.640 1.00 19.68 109 LYS A N 1
ATOM 781 C CA . LYS A 1 129 ? 8.823 40.686 27.283 1.00 19.80 109 LYS A CA 1
ATOM 782 C C . LYS A 1 129 ? 10.241 41.242 27.519 1.00 18.04 109 LYS A C 1
ATOM 783 O O . LYS A 1 129 ? 10.854 40.991 28.562 1.00 17.02 109 LYS A O 1
ATOM 789 N N . ALA A 1 130 ? 10.760 41.976 26.533 1.00 17.74 110 ALA A N 1
ATOM 790 C CA . ALA A 1 130 ? 12.075 42.591 26.675 1.00 17.20 110 ALA A CA 1
ATOM 791 C C . ALA A 1 130 ? 12.097 43.568 27.876 1.00 17.22 110 ALA A C 1
ATOM 792 O O . ALA A 1 130 ? 12.959 43.458 28.774 1.00 15.85 110 ALA A O 1
ATOM 794 N N . LEU A 1 131 ? 11.124 44.496 27.904 1.00 17.74 111 LEU A N 1
ATOM 795 C CA . LEU A 1 131 ? 10.963 45.425 29.025 1.00 18.35 111 LEU A CA 1
ATOM 796 C C . LEU A 1 131 ? 10.873 44.667 30.350 1.00 18.73 111 LEU A C 1
ATOM 797 O O . LEU A 1 131 ? 11.491 45.063 31.351 1.00 18.87 111 LEU A O 1
ATOM 802 N N . ALA A 1 132 ? 10.123 43.566 30.354 1.00 18.50 112 ALA A N 1
ATOM 803 C CA . ALA A 1 132 ? 9.936 42.766 31.564 1.00 18.30 112 ALA A CA 1
ATOM 804 C C . ALA A 1 132 ? 11.223 42.105 32.023 1.00 17.94 112 ALA A C 1
ATOM 805 O O . ALA A 1 132 ? 11.649 42.290 33.148 1.00 18.43 112 ALA A O 1
ATOM 807 N N . GLN A 1 133 ? 11.872 41.358 31.139 1.00 18.07 113 GLN A N 1
ATOM 808 C CA . GLN A 1 133 ? 13.076 40.632 31.519 1.00 18.43 113 GLN A CA 1
ATOM 809 C C . GLN A 1 133 ? 14.243 41.572 31.838 1.00 17.35 113 GLN A C 1
ATOM 810 O O . GLN A 1 133 ? 15.052 41.289 32.728 1.00 17.56 113 GLN A O 1
ATOM 816 N N . LEU A 1 134 ? 14.322 42.677 31.092 1.00 16.83 114 LEU A N 1
ATOM 817 C CA . LEU A 1 134 ? 15.380 43.671 31.294 1.00 16.50 114 LEU A CA 1
ATOM 818 C C . LEU A 1 134 ? 15.145 44.550 32.522 1.00 16.57 114 LEU A C 1
ATOM 819 O O . LEU A 1 134 ? 16.088 45.166 33.030 1.00 16.64 114 LEU A O 1
ATOM 824 N N . GLY A 1 135 ? 13.898 44.605 32.990 1.00 16.24 115 GLY A N 1
ATOM 825 C CA . GLY A 1 135 ? 13.528 45.436 34.160 1.00 17.16 115 GLY A CA 1
ATOM 826 C C . GLY A 1 135 ? 13.628 46.931 33.874 1.00 17.24 115 GLY A C 1
ATOM 827 O O . GLY A 1 135 ? 13.968 47.732 34.759 1.00 17.64 115 GLY A O 1
ATOM 828 N N . VAL A 1 136 ? 13.334 47.306 32.633 1.00 16.95 116 VAL A N 1
ATOM 829 C CA . VAL A 1 136 ? 13.436 48.690 32.163 1.00 16.65 116 VAL A CA 1
ATOM 830 C C . VAL A 1 136 ? 12.092 49.208 31.619 1.00 17.59 116 VAL A C 1
ATOM 831 O O . VAL A 1 136 ? 11.222 48.425 31.265 1.00 18.19 116 VAL A O 1
ATOM 835 N N . ASP A 1 137 ? 11.921 50.522 31.554 1.00 18.40 117 ASP A N 1
ATOM 836 C CA . ASP A 1 137 ? 10.718 51.079 30.951 1.00 18.36 117 ASP A CA 1
ATOM 837 C C . ASP A 1 137 ? 10.954 51.494 29.495 1.00 17.84 117 ASP A C 1
ATOM 838 O O . ASP A 1 137 ? 10.016 51.821 28.776 1.00 17.66 117 ASP A O 1
ATOM 843 N N . TYR A 1 138 ? 12.216 51.451 29.054 1.00 16.26 118 TYR A N 1
ATOM 844 C CA . TYR A 1 138 ? 12.537 51.697 27.651 1.00 14.90 118 TYR A CA 1
ATOM 845 C C . TYR A 1 138 ? 13.797 50.931 27.269 1.00 14.35 118 TYR A C 1
ATOM 846 O O . TYR A 1 138 ? 14.633 50.667 28.133 1.00 14.45 118 TYR A O 1
ATOM 855 N N . VAL A 1 139 ? 13.904 50.569 25.999 1.00 13.83 119 VAL A N 1
ATOM 856 C CA . VAL A 1 139 ? 15.192 50.141 25.432 1.00 14.55 119 VAL A CA 1
ATOM 857 C C . VAL A 1 139 ? 15.686 51.188 24.449 1.00 12.75 119 VAL A C 1
ATOM 858 O O . VAL A 1 139 ? 14.889 51.878 23.791 1.00 13.41 119 VAL A O 1
ATOM 862 N N . ASP A 1 140 ? 17.001 51.335 24.372 1.00 11.31 120 ASP A N 1
ATOM 863 C CA . ASP A 1 140 ? 17.586 52.356 23.511 1.00 11.53 120 ASP A CA 1
ATOM 864 C C . ASP A 1 140 ? 17.443 52.019 22.056 1.00 11.46 120 ASP A C 1
ATOM 865 O O . ASP A 1 140 ? 17.054 52.867 21.263 1.00 10.99 120 ASP A O 1
ATOM 870 N N . LEU A 1 141 ? 17.671 50.749 21.723 1.00 10.68 121 LEU A N 1
ATOM 871 C CA . LEU A 1 141 ? 17.630 50.326 20.319 1.00 10.73 121 LEU A CA 1
ATOM 872 C C . LEU A 1 141 ? 16.976 48.976 20.253 1.00 10.91 121 LEU A C 1
ATOM 873 O O . LEU A 1 141 ? 17.356 48.050 20.990 1.00 10.62 121 LEU A O 1
ATOM 878 N N . PHE A 1 142 ? 15.999 48.863 19.354 1.00 11.31 122 PHE A N 1
ATOM 879 C CA . PHE A 1 142 ? 15.286 47.602 19.171 1.00 11.90 122 PHE A CA 1
ATOM 880 C C . PHE A 1 142 ? 15.373 47.213 17.706 1.00 12.02 122 PHE A C 1
ATOM 881 O O . PHE A 1 142 ? 14.980 47.992 16.822 1.00 12.36 122 PHE A O 1
ATOM 889 N N . LEU A 1 143 ? 15.959 46.033 17.456 1.00 11.18 123 LEU A N 1
ATOM 890 C CA . LEU A 1 143 ? 16.241 45.592 16.090 1.00 11.28 123 LEU A CA 1
ATOM 891 C C . LEU A 1 143 ? 15.394 44.389 15.727 1.00 11.64 123 LEU A C 1
ATOM 892 O O . LEU A 1 143 ? 15.197 43.488 16.541 1.00 11.72 123 LEU A O 1
ATOM 897 N N . ILE A 1 144 ? 14.951 44.329 14.466 1.00 11.81 124 ILE A N 1
ATOM 898 C CA . ILE A 1 144 ? 14.488 43.057 13.926 1.00 12.08 124 ILE A CA 1
ATOM 899 C C . ILE A 1 144 ? 15.759 42.222 13.690 1.00 12.01 124 ILE A C 1
ATOM 900 O O . ILE A 1 144 ? 16.676 42.660 12.986 1.00 11.48 124 ILE A O 1
ATOM 905 N N . HIS A 1 145 ? 15.824 41.039 14.308 1.00 11.72 125 HIS A N 1
ATOM 906 C CA . HIS A 1 145 ? 17.074 40.222 14.325 1.00 12.61 125 HIS A CA 1
ATOM 907 C C . HIS A 1 145 ? 17.503 39.721 12.945 1.00 13.89 125 HIS A C 1
ATOM 908 O O . HIS A 1 145 ? 18.698 39.551 12.673 1.00 13.00 125 HIS A O 1
ATOM 915 N N . SER A 1 146 ? 16.519 39.509 12.075 1.00 13.61 126 SER A N 1
ATOM 916 C CA . SER A 1 146 ? 16.782 39.027 10.728 1.00 14.90 126 SER A CA 1
ATOM 917 C C . SER A 1 146 ? 15.575 39.276 9.823 1.00 15.41 126 SER A C 1
ATOM 918 O O . SER A 1 146 ? 14.445 39.254 10.294 1.00 15.75 126 SER A O 1
ATOM 921 N N . PRO A 1 147 ? 15.818 39.546 8.536 1.00 15.16 127 PRO A N 1
ATOM 922 C CA . PRO A 1 147 ? 14.687 39.648 7.602 1.00 16.88 127 PRO A CA 1
ATOM 923 C C . PRO A 1 147 ? 14.234 38.285 7.070 1.00 18.07 127 PRO A C 1
ATOM 924 O O . PRO A 1 147 ? 13.264 38.212 6.285 1.00 18.44 127 PRO A O 1
ATOM 928 N N . PHE A 1 148 ? 14.922 37.220 7.472 1.00 18.48 128 PHE A N 1
ATOM 929 C CA . PHE A 1 148 ? 14.711 35.888 6.869 1.00 19.68 128 PHE A CA 1
ATOM 930 C C . PHE A 1 148 ? 13.713 35.072 7.690 1.00 21.00 128 PHE A C 1
ATOM 931 O O . PHE A 1 148 ? 14.089 34.189 8.475 1.00 22.42 128 PHE A O 1
ATOM 939 N N . PHE A 1 149 ? 12.437 35.411 7.523 1.00 21.90 129 PHE A N 1
ATOM 940 C CA . PHE A 1 149 ? 11.338 34.742 8.217 1.00 23.58 129 PHE A CA 1
ATOM 941 C C . PHE A 1 149 ? 10.053 34.733 7.380 1.00 24.79 129 PHE A C 1
ATOM 942 O O . PHE A 1 149 ? 9.942 35.484 6.397 1.00 25.76 129 PHE A O 1
ATOM 950 N N . THR A 1 150 ? 9.087 33.889 7.760 1.00 25.95 130 THR A N 1
ATOM 951 C CA . THR A 1 150 ? 7.744 33.924 7.149 1.00 27.34 130 THR A CA 1
ATOM 952 C C . THR A 1 150 ? 6.742 34.437 8.159 1.00 27.81 130 THR A C 1
ATOM 953 O O . THR A 1 150 ? 7.026 34.470 9.352 1.00 28.04 130 THR A O 1
ATOM 957 N N . THR A 1 151 ? 5.549 34.806 7.698 1.00 29.18 131 THR A N 1
ATOM 958 C CA . THR A 1 151 ? 4.499 35.254 8.630 1.00 30.05 131 THR A CA 1
ATOM 959 C C . THR A 1 151 ? 3.983 34.129 9.527 1.00 30.70 131 THR A C 1
ATOM 960 O O . THR A 1 151 ? 3.365 34.381 10.559 1.00 30.49 131 THR A O 1
ATOM 964 N N . GLU A 1 152 ? 4.253 32.888 9.135 1.00 31.48 132 GLU A N 1
ATOM 965 C CA . GLU A 1 152 ? 3.955 31.743 9.980 1.00 32.35 132 GLU A CA 1
ATOM 966 C C . GLU A 1 152 ? 4.814 31.807 11.239 1.00 32.21 132 GLU A C 1
ATOM 967 O O . GLU A 1 152 ? 4.310 31.636 12.353 1.00 31.76 132 GLU A O 1
ATOM 973 N N . GLN A 1 153 ? 6.110 32.059 11.042 1.00 31.94 133 GLN A N 1
ATOM 974 C CA . GLN A 1 153 ? 7.068 32.206 12.135 1.00 31.26 133 GLN A CA 1
ATOM 975 C C . GLN A 1 153 ? 6.749 33.382 1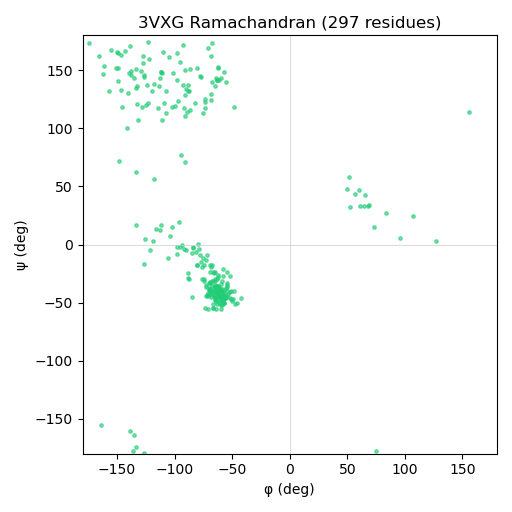3.044 1.00 30.42 133 GLN A C 1
ATOM 976 O O . GLN A 1 153 ? 6.948 33.290 14.254 1.00 30.70 133 GLN A O 1
ATOM 982 N N . THR A 1 154 ? 6.263 34.484 12.472 1.00 29.26 134 THR A N 1
ATOM 983 C CA . THR A 1 154 ? 6.005 35.695 13.264 1.00 28.28 134 THR A CA 1
ATOM 984 C C . THR A 1 154 ? 4.571 35.781 13.826 1.00 28.20 134 THR A C 1
ATOM 985 O O . THR A 1 154 ? 4.254 36.713 14.573 1.00 27.60 134 THR A O 1
ATOM 989 N N . HIS A 1 155 ? 3.725 34.806 13.474 1.00 28.30 135 HIS A N 1
ATOM 990 C CA . HIS A 1 155 ? 2.296 34.812 13.845 1.00 27.59 135 HIS A CA 1
ATOM 991 C C . HIS A 1 155 ? 1.515 35.962 13.185 1.00 26.83 135 HIS A C 1
ATOM 992 O O . HIS A 1 155 ? 0.697 36.646 13.827 1.00 26.69 135 HIS A O 1
ATOM 999 N N . GLY A 1 156 ? 1.802 36.168 11.897 1.00 25.20 136 GLY A N 1
ATOM 1000 C CA . GLY A 1 156 ? 1.046 37.094 11.062 1.00 24.27 136 GLY A CA 1
ATOM 1001 C C . GLY A 1 156 ? 1.678 38.410 10.655 1.00 23.29 136 GLY A C 1
ATOM 1002 O O . GLY A 1 156 ? 0.951 39.361 10.336 1.00 22.69 136 GLY A O 1
ATOM 1003 N N . TYR A 1 157 ? 3.019 38.471 10.636 1.00 22.30 137 TYR A N 1
ATOM 1004 C CA . TYR A 1 157 ? 3.738 39.723 10.345 1.00 21.33 137 TYR A CA 1
ATOM 1005 C C . TYR A 1 157 ? 4.779 39.554 9.247 1.00 20.47 137 TYR A C 1
ATOM 1006 O O . TYR A 1 157 ? 5.716 38.779 9.395 1.00 20.34 137 TYR A O 1
ATOM 1015 N N . THR A 1 158 ? 4.598 40.287 8.154 1.00 19.98 138 THR A N 1
ATOM 1016 C CA . THR A 1 158 ? 5.639 40.485 7.147 1.00 19.21 138 THR A CA 1
ATOM 1017 C C . THR A 1 158 ? 6.711 41.409 7.760 1.00 19.31 138 THR A C 1
ATOM 1018 O O . THR A 1 158 ? 6.495 41.990 8.824 1.00 18.72 138 THR A O 1
ATOM 1022 N N . LEU A 1 159 ? 7.847 41.537 7.087 1.00 19.09 139 LEU A N 1
ATOM 1023 C CA . LEU A 1 159 ? 8.854 42.541 7.452 1.00 18.77 139 LEU A CA 1
ATOM 1024 C C . LEU A 1 159 ? 8.253 43.929 7.609 1.00 19.05 139 LEU A C 1
ATOM 1025 O O . LEU A 1 159 ? 8.523 44.604 8.604 1.00 18.47 139 LEU A O 1
ATOM 1030 N N . GLU A 1 160 ? 7.446 44.344 6.623 1.00 18.07 140 GLU A N 1
ATOM 1031 C CA . GLU A 1 160 ? 6.791 45.653 6.661 1.00 19.53 140 GLU A CA 1
ATOM 1032 C C . GLU A 1 160 ? 5.872 45.806 7.868 1.00 18.94 140 GLU A C 1
ATOM 1033 O O . GLU A 1 160 ? 5.888 46.837 8.520 1.00 19.23 140 GLU A O 1
ATOM 1039 N N . GLN A 1 161 ? 5.075 44.785 8.151 1.00 18.92 141 GLN A N 1
ATOM 1040 C CA . GLN A 1 161 ? 4.137 44.832 9.266 1.00 19.44 141 GLN A CA 1
ATOM 1041 C C . GLN A 1 161 ? 4.866 44.796 10.596 1.00 19.39 141 GLN A C 1
ATOM 1042 O O . GLN A 1 161 ? 4.400 45.385 11.567 1.00 20.17 141 GLN A O 1
ATOM 1048 N N . ALA A 1 162 ? 5.996 44.089 10.647 1.00 18.70 142 ALA A N 1
ATOM 1049 C CA . ALA A 1 162 ? 6.766 44.063 11.887 1.00 17.73 142 ALA A CA 1
ATOM 1050 C C . ALA A 1 162 ? 7.391 45.447 12.090 1.00 17.19 142 ALA A C 1
ATOM 1051 O O . ALA A 1 162 ? 7.445 45.952 13.226 1.00 16.83 142 ALA A O 1
ATOM 1053 N N . TRP A 1 163 ? 7.816 46.081 10.997 1.00 16.94 143 TRP A N 1
ATOM 1054 C CA . TRP A 1 163 ? 8.361 47.449 11.073 1.00 17.73 143 TRP A CA 1
ATOM 1055 C C . TRP A 1 163 ? 7.310 48.399 11.650 1.00 19.03 143 TRP A C 1
ATOM 1056 O O . TRP A 1 163 ? 7.593 49.199 12.556 1.00 19.48 143 TRP A O 1
ATOM 1067 N N . GLU A 1 164 ? 6.072 48.271 11.166 1.00 19.73 144 GLU A N 1
ATOM 1068 C CA . GLU A 1 164 ? 4.979 49.118 11.646 1.00 21.45 144 GLU A CA 1
ATOM 1069 C C . GLU A 1 164 ? 4.761 48.949 13.155 1.00 20.73 144 GLU A C 1
ATOM 1070 O O . GLU A 1 164 ? 4.457 49.919 13.861 1.00 20.85 144 GLU A O 1
ATOM 1076 N N . ALA A 1 165 ? 4.979 47.736 13.658 1.00 19.37 145 ALA A N 1
ATOM 1077 C CA . ALA A 1 165 ? 4.889 47.457 15.090 1.00 19.84 145 ALA A CA 1
ATOM 1078 C C . ALA A 1 165 ? 6.039 48.130 15.861 1.00 19.29 145 ALA A C 1
ATOM 1079 O O . ALA A 1 165 ? 5.834 48.671 16.957 1.00 19.47 145 ALA A O 1
ATOM 1081 N N . LEU A 1 166 ? 7.238 48.110 15.279 1.00 19.40 146 LEU A N 1
ATOM 1082 C CA . LEU A 1 166 ? 8.377 48.833 15.866 1.00 19.22 146 LEU A CA 1
ATOM 1083 C C . LEU A 1 166 ? 8.116 50.336 15.915 1.00 19.83 146 LEU A C 1
ATOM 1084 O O . LEU A 1 166 ? 8.417 50.995 16.902 1.00 19.53 146 LEU A O 1
ATOM 1089 N N . VAL A 1 167 ? 7.515 50.859 14.849 1.00 20.21 147 VAL A N 1
ATOM 1090 C CA . VAL A 1 167 ? 7.113 52.272 14.776 1.00 20.90 147 VAL A CA 1
ATOM 1091 C C . VAL A 1 167 ? 6.186 52.641 15.928 1.00 20.86 147 VAL A C 1
ATOM 1092 O O . VAL A 1 167 ? 6.397 53.669 16.593 1.00 20.72 147 VAL A O 1
ATOM 1096 N N . GLU A 1 168 ? 5.196 51.783 16.203 1.00 21.59 148 GLU A N 1
ATOM 1097 C CA . GLU A 1 168 ? 4.302 51.974 17.354 1.00 21.69 148 GLU A CA 1
ATOM 1098 C C . GLU A 1 168 ? 5.011 52.014 18.716 1.00 21.50 148 GLU A C 1
ATOM 1099 O O . GLU A 1 168 ? 4.684 52.833 19.584 1.00 21.38 148 GLU A O 1
ATOM 1105 N N . ALA A 1 169 ? 5.967 51.112 18.902 1.00 20.24 149 ALA A N 1
ATOM 1106 C CA . ALA A 1 169 ? 6.734 51.029 20.142 1.00 20.26 149 ALA A CA 1
ATOM 1107 C C . ALA A 1 169 ? 7.562 52.305 20.372 1.00 19.45 149 ALA A C 1
ATOM 1108 O O . ALA A 1 169 ? 7.722 52.755 21.513 1.00 19.93 149 ALA A O 1
ATOM 1110 N N . LYS A 1 170 ? 8.070 52.881 19.285 1.00 18.92 150 LYS A N 1
ATOM 1111 C CA . LYS A 1 170 ? 8.887 54.092 19.344 1.00 19.36 150 LYS A CA 1
ATOM 1112 C C . LYS A 1 170 ? 7.987 55.273 19.708 1.00 20.40 150 LYS A C 1
ATOM 1113 O O . LYS A 1 170 ? 8.318 56.080 20.571 1.00 19.47 150 LYS A O 1
ATOM 1119 N N . LYS A 1 171 ? 6.817 55.330 19.069 1.00 20.64 151 LYS A N 1
ATOM 1120 C CA . LYS A 1 171 ? 5.808 56.346 19.415 1.00 21.66 151 LYS A CA 1
ATOM 1121 C C . LYS A 1 171 ? 5.413 56.349 20.881 1.00 21.43 151 LYS A C 1
ATOM 1122 O O . LYS A 1 171 ? 5.203 57.422 21.465 1.00 22.53 151 LYS A O 1
ATOM 1128 N N . ALA A 1 172 ? 5.329 55.160 21.476 1.00 20.88 152 ALA A N 1
ATOM 1129 C CA . ALA A 1 172 ? 4.939 54.994 22.867 1.00 21.28 152 ALA A CA 1
ATOM 1130 C C . ALA A 1 172 ? 6.101 55.178 23.859 1.00 21.25 152 ALA A C 1
ATOM 1131 O O . ALA A 1 172 ? 5.904 55.102 25.088 1.00 21.83 152 ALA A O 1
ATOM 1133 N N . GLY A 1 173 ? 7.312 55.403 23.337 1.00 20.34 153 GLY A N 1
ATOM 1134 C CA . GLY A 1 173 ? 8.482 55.595 24.202 1.00 19.48 153 GLY A CA 1
ATOM 1135 C C . GLY A 1 173 ? 8.992 54.330 24.874 1.00 18.29 153 GLY A C 1
ATOM 1136 O O . GLY A 1 173 ? 9.795 54.383 25.809 1.00 19.12 153 GLY A O 1
ATOM 1137 N N . LYS A 1 174 ? 8.547 53.174 24.391 1.00 17.75 154 LYS A N 1
ATOM 1138 C CA . LYS A 1 174 ? 9.097 51.894 24.833 1.00 17.21 154 LYS A CA 1
ATOM 1139 C C . LYS A 1 174 ? 10.493 51.666 24.219 1.00 15.58 154 LYS A C 1
ATOM 1140 O O . LYS A 1 174 ? 11.301 50.948 24.793 1.00 14.95 154 LYS A O 1
ATOM 1146 N N . VAL A 1 175 ? 10.708 52.224 23.022 1.00 14.99 155 VAL A N 1
ATOM 1147 C CA . VAL A 1 175 ? 11.965 52.069 22.279 1.00 15.49 155 VAL A CA 1
ATOM 1148 C C . VAL A 1 175 ? 12.417 53.431 21.786 1.00 14.89 155 VAL A C 1
ATOM 1149 O O . VAL A 1 175 ? 11.592 54.216 21.320 1.00 15.85 155 VAL A O 1
ATOM 1153 N N . ARG A 1 176 ? 13.709 53.746 21.904 1.00 13.30 156 ARG A N 1
ATOM 1154 C CA . ARG A 1 176 ? 14.164 55.066 21.445 1.00 13.27 156 ARG A CA 1
ATOM 1155 C C . ARG A 1 176 ? 14.467 55.079 19.944 1.00 13.73 156 ARG A C 1
ATOM 1156 O O . ARG A 1 176 ? 14.085 55.994 19.218 1.00 16.15 156 ARG A O 1
ATOM 1164 N N . GLU A 1 177 ? 15.169 54.059 19.481 1.00 13.13 157 GLU A N 1
ATOM 1165 C CA . GLU A 1 177 ? 15.594 53.989 18.085 1.00 12.77 157 GLU A CA 1
ATOM 1166 C C . GLU A 1 177 ? 15.285 52.589 17.595 1.00 12.33 157 GLU A C 1
ATOM 1167 O O . GLU A 1 177 ? 15.283 51.626 18.374 1.00 12.09 157 GLU A O 1
ATOM 1173 N N . ILE A 1 178 ? 15.024 52.496 16.296 1.00 12.03 158 ILE A N 1
ATOM 1174 C CA . ILE A 1 178 ? 14.629 51.213 15.691 1.00 12.52 158 ILE A CA 1
ATOM 1175 C C . ILE A 1 178 ? 15.531 50.878 14.513 1.00 12.48 158 ILE A C 1
ATOM 1176 O O . ILE A 1 178 ? 15.984 51.748 13.766 1.00 11.79 158 ILE A O 1
ATOM 1181 N N . GLY A 1 179 ? 15.786 49.582 14.327 1.00 12.05 159 GLY A N 1
ATOM 1182 C CA . GLY A 1 179 ? 16.645 49.172 13.218 1.00 11.14 159 GLY A CA 1
ATOM 1183 C C . GLY A 1 179 ? 16.512 47.694 12.920 1.00 11.48 159 GLY A C 1
ATOM 1184 O O . GLY A 1 179 ? 15.510 47.067 13.241 1.00 11.50 159 GLY A O 1
ATOM 1185 N N . ILE A 1 180 ? 17.562 47.145 12.334 1.00 11.30 160 ILE A N 1
ATOM 1186 C CA . ILE A 1 180 ? 17.509 45.762 11.862 1.00 11.16 160 ILE A CA 1
ATOM 1187 C C . ILE A 1 180 ? 18.893 45.161 11.942 1.00 11.42 160 ILE A C 1
ATOM 1188 O O . ILE A 1 180 ? 19.912 45.871 12.138 1.00 11.46 160 ILE A O 1
ATOM 1193 N N . SER A 1 181 ? 18.922 43.839 11.824 1.00 11.16 161 SER A N 1
ATOM 1194 C CA . SER A 1 181 ? 20.172 43.096 11.735 1.00 12.69 161 SER A CA 1
ATOM 1195 C C . SER A 1 181 ? 20.120 42.208 10.483 1.00 11.79 161 SER A C 1
ATOM 1196 O O . SER A 1 181 ? 19.038 41.681 10.126 1.00 11.70 161 SER A O 1
ATOM 1199 N N . ASN A 1 182 ? 21.268 42.053 9.822 1.00 11.52 162 ASN A N 1
ATOM 1200 C CA . ASN A 1 182 ? 21.448 41.112 8.692 1.00 11.36 162 ASN A CA 1
ATOM 1201 C C . ASN A 1 182 ? 20.564 41.523 7.516 1.00 11.42 162 ASN A C 1
ATOM 1202 O O . ASN A 1 182 ? 20.061 40.661 6.784 1.00 11.83 162 ASN A O 1
ATOM 1207 N N . ALA A 1 183 ? 20.372 42.839 7.367 1.00 11.14 163 ALA A N 1
ATOM 1208 C CA . ALA A 1 183 ? 19.597 43.391 6.229 1.00 11.12 163 ALA A CA 1
ATOM 1209 C C . ALA A 1 183 ? 20.472 43.692 5.026 1.00 11.51 163 ALA A C 1
ATOM 1210 O O . ALA A 1 183 ? 21.543 44.260 5.153 1.00 12.20 163 ALA A O 1
ATOM 1212 N N . ALA A 1 184 ? 20.011 43.274 3.844 1.00 12.57 164 ALA A N 1
ATOM 1213 C CA . ALA A 1 184 ? 20.608 43.706 2.582 1.00 13.38 164 ALA A CA 1
ATOM 1214 C C . ALA A 1 184 ? 19.866 44.940 2.067 1.00 13.75 164 ALA A C 1
ATOM 1215 O O . ALA A 1 184 ? 18.803 45.310 2.587 1.00 12.80 164 ALA A O 1
ATOM 1217 N N . ILE A 1 185 ? 20.404 45.549 1.018 1.00 15.08 165 ILE A N 1
ATOM 1218 C CA . ILE A 1 185 ? 19.774 46.733 0.450 1.00 16.48 165 ILE A CA 1
ATOM 1219 C C . ILE A 1 185 ? 18.241 46.579 0.225 1.00 16.97 165 ILE A C 1
ATOM 1220 O O . ILE A 1 185 ? 17.473 47.430 0.680 1.00 16.92 165 ILE A O 1
ATOM 1225 N N . PRO A 1 186 ? 17.789 45.502 -0.447 1.00 17.71 166 PRO A N 1
ATOM 1226 C CA . PRO A 1 186 ? 16.320 45.464 -0.663 1.00 18.13 166 PRO A CA 1
ATOM 1227 C C . PRO A 1 186 ? 15.470 45.327 0.603 1.00 18.10 166 PRO A C 1
ATOM 1228 O O . PRO A 1 186 ? 14.295 45.730 0.614 1.00 19.08 166 PRO A O 1
ATOM 1232 N N . HIS A 1 187 ? 16.045 44.771 1.674 1.00 16.91 167 HIS A N 1
ATOM 1233 C CA . HIS A 1 187 ? 15.335 44.689 2.932 1.00 16.35 167 HIS A CA 1
ATOM 1234 C C . HIS A 1 187 ? 15.146 46.100 3.514 1.00 16.29 167 HIS A C 1
ATOM 1235 O O . HIS A 1 187 ? 14.045 46.464 4.015 1.00 16.12 167 HIS A O 1
ATOM 1242 N N . LEU A 1 188 ? 16.229 46.875 3.478 1.00 16.75 168 LEU A N 1
ATOM 1243 C CA . LEU A 1 188 ? 16.203 48.248 3.948 1.00 17.94 168 LEU A CA 1
ATOM 1244 C C . LEU A 1 188 ? 15.183 49.056 3.152 1.00 18.81 168 LEU A C 1
ATOM 1245 O O . LEU A 1 188 ? 14.449 49.846 3.720 1.00 19.92 168 LEU A O 1
ATOM 1250 N N . GLU A 1 189 ? 15.113 48.785 1.850 1.00 20.42 169 GLU A N 1
ATOM 1251 C CA . GLU A 1 189 ? 14.151 49.437 0.962 1.00 21.92 169 GLU A CA 1
ATOM 1252 C C . GLU A 1 189 ? 12.728 49.230 1.479 1.00 21.46 169 GLU A C 1
ATOM 1253 O O . GLU A 1 189 ? 11.939 50.184 1.514 1.00 21.77 169 GLU A O 1
ATOM 1259 N N . LYS A 1 190 ? 12.415 47.998 1.894 1.00 21.19 170 LYS A N 1
ATOM 1260 C CA . LYS A 1 190 ? 11.089 47.664 2.410 1.00 21.44 170 LYS A CA 1
ATOM 1261 C C . LYS A 1 190 ? 10.780 48.448 3.662 1.00 21.48 170 LYS A C 1
ATOM 1262 O O . LYS A 1 190 ? 9.652 48.880 3.862 1.00 21.46 170 LYS A O 1
ATOM 1268 N N . LEU A 1 191 ? 11.785 48.600 4.519 1.00 20.51 171 LEU A N 1
ATOM 1269 C CA . LEU A 1 191 ? 11.612 49.360 5.751 1.00 20.39 171 LEU A CA 1
ATOM 1270 C C . LEU A 1 191 ? 11.315 50.837 5.510 1.00 20.85 171 LEU A C 1
ATOM 1271 O O . LEU A 1 191 ? 10.397 51.395 6.117 1.00 21.08 171 LEU A O 1
ATOM 1276 N N . PHE A 1 192 ? 12.102 51.469 4.650 1.00 21.55 172 PHE A N 1
ATOM 1277 C CA . PHE A 1 192 ? 11.833 52.856 4.256 1.00 23.99 172 PHE A CA 1
ATOM 1278 C C . PHE A 1 192 ? 10.376 53.005 3.799 1.00 24.69 172 PHE A C 1
ATOM 1279 O O . PHE A 1 192 ? 9.647 53.907 4.248 1.00 24.63 172 PHE A O 1
ATOM 1287 N N . ALA A 1 193 ? 9.941 52.075 2.949 1.00 25.92 173 ALA A N 1
ATOM 1288 C CA . ALA A 1 193 ? 8.586 52.124 2.376 1.00 26.55 173 ALA A CA 1
ATOM 1289 C C . ALA A 1 193 ? 7.497 51.921 3.422 1.00 27.05 173 ALA A C 1
ATOM 1290 O O . ALA A 1 193 ? 6.401 52.486 3.300 1.00 27.32 173 ALA A O 1
ATOM 1292 N N . ALA A 1 194 ? 7.799 51.129 4.451 1.00 26.22 174 ALA A N 1
ATOM 1293 C CA . ALA A 1 194 ? 6.875 50.870 5.552 1.00 26.19 174 ALA A CA 1
ATOM 1294 C C . ALA A 1 194 ? 6.861 51.965 6.619 1.00 26.56 174 ALA A C 1
ATOM 1295 O O . ALA A 1 194 ? 6.038 51.914 7.552 1.00 26.93 174 ALA A O 1
ATOM 1297 N N . SER A 1 195 ? 7.765 52.939 6.494 1.00 26.04 175 SER A N 1
ATOM 1298 C CA . SER A 1 195 ? 7.881 54.012 7.477 1.00 26.55 175 SER A CA 1
ATOM 1299 C C . SER A 1 195 ? 6.923 55.120 7.100 1.00 27.94 175 SER A C 1
ATOM 1300 O O . SER A 1 195 ? 6.930 55.538 5.935 1.00 28.14 175 SER A O 1
ATOM 1303 N N . PRO A 1 196 ? 6.128 55.615 8.073 1.00 28.40 176 PRO A N 1
ATOM 1304 C CA . PRO A 1 196 ? 5.173 56.704 7.757 1.00 29.26 176 PRO A CA 1
ATOM 1305 C C . PRO A 1 196 ? 5.892 57.999 7.369 1.00 30.57 176 PRO A C 1
ATOM 1306 O O . PRO A 1 196 ? 5.451 58.717 6.456 1.00 30.41 176 PRO A O 1
ATOM 1310 N N . SER A 1 197 ? 7.019 58.263 8.030 1.00 31.00 177 SER A N 1
ATOM 1311 C CA . SER A 1 197 ? 7.869 59.404 7.721 1.00 31.94 177 SER A CA 1
ATOM 1312 C C . SER A 1 197 ? 9.336 59.004 7.895 1.00 32.37 177 SER A C 1
ATOM 1313 O O . SER A 1 197 ? 9.613 57.941 8.447 1.00 32.00 177 SER A O 1
ATOM 1316 N N . PRO A 1 198 ? 10.273 59.830 7.394 1.00 32.66 178 PRO A N 1
ATOM 1317 C CA . PRO A 1 198 ? 11.713 59.689 7.662 1.00 32.35 178 PRO A CA 1
ATOM 1318 C C . PRO A 1 198 ? 12.125 59.579 9.135 1.00 31.52 178 PRO A C 1
ATOM 1319 O O . PRO A 1 198 ? 13.161 58.978 9.416 1.00 31.64 178 PRO A O 1
ATOM 1323 N N . GLU A 1 199 ? 11.339 60.139 10.058 1.00 29.66 179 GLU A N 1
ATOM 1324 C CA . GLU A 1 199 ? 11.624 59.995 11.487 1.00 28.74 179 GLU A CA 1
ATOM 1325 C C . GLU A 1 199 ? 11.664 58.532 11.920 1.00 26.81 179 GLU A C 1
ATOM 1326 O O . GLU A 1 199 ? 12.219 58.213 12.977 1.00 25.62 179 GLU A O 1
ATOM 1332 N N . TYR A 1 200 ? 11.034 57.663 11.122 1.00 24.75 180 TYR A N 1
ATOM 1333 C CA . TYR A 1 200 ? 10.870 56.263 11.487 1.00 23.43 180 TYR A CA 1
ATOM 1334 C C . TYR A 1 200 ? 11.654 55.303 10.603 1.00 22.24 180 TYR A C 1
ATOM 1335 O O . TYR A 1 200 ? 11.446 54.094 10.671 1.00 21.17 180 TYR A O 1
ATOM 1344 N N . TYR A 1 201 ? 12.564 55.851 9.804 1.00 20.91 181 TYR A N 1
ATOM 1345 C CA . TYR A 1 201 ? 13.480 55.041 9.005 1.00 20.77 181 TYR A CA 1
ATOM 1346 C C . TYR A 1 201 ? 14.354 54.206 9.922 1.00 19.13 181 TYR A C 1
ATOM 1347 O O . TYR A 1 201 ? 14.602 54.607 11.064 1.00 18.47 181 TYR A O 1
ATOM 1356 N N . PRO A 1 202 ? 14.819 53.049 9.424 1.00 17.80 182 PRO A N 1
ATOM 1357 C CA . PRO A 1 202 ? 15.786 52.284 10.203 1.00 16.62 182 PRO A CA 1
ATOM 1358 C C . PRO A 1 202 ? 17.044 53.127 10.350 1.00 15.15 182 PRO A C 1
ATOM 1359 O O . PRO A 1 202 ? 17.459 53.801 9.396 1.00 15.63 182 PRO A O 1
ATOM 1363 N N . VAL A 1 203 ? 17.669 53.081 11.521 1.00 13.78 183 VAL A N 1
ATOM 1364 C CA . VAL A 1 203 ? 18.877 53.877 11.730 1.00 13.54 183 VAL A CA 1
ATOM 1365 C C . VAL A 1 203 ? 20.118 53.038 12.107 1.00 12.17 183 VAL A C 1
ATOM 1366 O O . VAL A 1 203 ? 21.219 53.582 12.254 1.00 12.01 183 VAL A O 1
ATOM 1370 N N . VAL A 1 204 ? 19.913 51.734 12.286 1.00 11.59 184 VAL A N 1
ATOM 1371 C CA . VAL A 1 204 ? 21.014 50.801 12.523 1.00 10.96 184 VAL A CA 1
ATOM 1372 C C . VAL A 1 204 ? 20.806 49.562 11.662 1.00 10.01 184 VAL A C 1
ATOM 1373 O O . VAL A 1 204 ? 19.675 49.112 11.501 1.00 9.71 184 VAL A O 1
ATOM 1377 N N . ASN A 1 205 ? 21.903 49.013 11.148 1.00 9.93 185 ASN A N 1
ATOM 1378 C CA . ASN A 1 205 ? 21.948 47.681 10.551 1.00 9.62 185 ASN A CA 1
ATOM 1379 C C . ASN A 1 205 ? 23.137 46.928 11.116 1.00 10.23 185 ASN A C 1
ATOM 1380 O O . ASN A 1 205 ? 24.301 47.276 10.824 1.00 9.60 185 ASN A O 1
ATOM 1385 N N . GLN A 1 206 ? 22.836 45.948 11.983 1.00 9.19 186 GLN A N 1
ATOM 1386 C CA . GLN A 1 206 ? 23.897 45.173 12.602 1.00 8.96 186 GLN A CA 1
ATOM 1387 C C . GLN A 1 206 ? 24.168 43.957 11.743 1.00 8.55 186 GLN A C 1
ATOM 1388 O O . GLN A 1 206 ? 23.272 43.106 11.567 1.00 9.56 186 GLN A O 1
ATOM 1394 N N . ILE A 1 207 ? 25.384 43.875 11.205 1.00 9.20 187 ILE A N 1
ATOM 1395 C CA . ILE A 1 207 ? 25.706 42.815 10.229 1.00 10.28 187 ILE A CA 1
ATOM 1396 C C . ILE A 1 207 ? 26.948 42.048 10.637 1.00 10.08 187 ILE A C 1
ATOM 1397 O O . ILE A 1 207 ? 27.739 42.520 11.511 1.00 11.47 187 ILE A O 1
ATOM 1402 N N . GLU A 1 208 ? 27.127 40.868 10.054 1.00 8.70 188 GLU A N 1
ATOM 1403 C CA . GLU A 1 208 ? 28.400 40.192 10.236 1.00 9.30 188 GLU A CA 1
ATOM 1404 C C . GLU A 1 208 ? 29.416 41.046 9.463 1.00 10.05 188 GLU A C 1
ATOM 1405 O O . GLU A 1 208 ? 29.234 41.283 8.265 1.00 11.47 188 GLU A O 1
ATOM 1411 N N . PHE A 1 209 ? 30.473 41.482 10.143 1.00 10.42 189 PHE A N 1
ATOM 1412 C CA . PHE A 1 209 ? 31.562 42.267 9.534 1.00 9.56 189 PHE A CA 1
ATOM 1413 C C . PHE A 1 209 ? 32.902 41.968 10.154 1.00 9.97 189 PHE A C 1
ATOM 1414 O O . PHE A 1 209 ? 33.007 41.952 11.392 1.00 10.29 189 PHE A O 1
ATOM 1422 N N . HIS A 1 210 ? 33.902 41.751 9.303 1.00 9.26 190 HIS A N 1
ATOM 1423 C CA . HIS A 1 210 ? 35.297 41.554 9.699 1.00 9.62 190 HIS A CA 1
ATOM 1424 C C . HIS A 1 210 ? 36.058 41.496 8.381 1.00 8.78 190 HIS A C 1
ATOM 1425 O O . HIS A 1 210 ? 35.431 41.512 7.287 1.00 11.08 190 HIS A O 1
ATOM 1432 N N . PRO A 1 211 ? 37.383 41.463 8.439 1.00 10.77 191 PRO A N 1
ATOM 1433 C CA . PRO A 1 211 ? 38.145 41.550 7.172 1.00 11.10 191 PRO A CA 1
ATOM 1434 C C . PRO A 1 211 ? 37.783 40.536 6.120 1.00 12.28 191 PRO A C 1
ATOM 1435 O O . PRO A 1 211 ? 37.873 40.855 4.945 1.00 13.06 191 PRO A O 1
ATOM 1439 N N . PHE A 1 212 ? 37.386 39.322 6.524 1.00 11.06 192 PHE A N 1
ATOM 1440 C CA . PHE A 1 212 ? 37.033 38.289 5.528 1.00 12.04 192 PHE A CA 1
ATOM 1441 C C . PHE A 1 212 ? 35.642 38.457 4.906 1.00 12.05 192 PHE A C 1
ATOM 1442 O O . PHE A 1 212 ? 35.274 37.752 3.949 1.00 13.38 192 PHE A O 1
ATOM 1450 N N . LEU A 1 213 ? 34.854 39.376 5.463 1.00 11.24 193 LEU A N 1
ATOM 1451 C CA . LEU A 1 213 ? 33.496 39.671 5.008 1.00 10.99 193 LEU A CA 1
ATOM 1452 C C . LEU A 1 213 ? 33.258 41.151 5.266 1.00 11.19 193 LEU A C 1
ATOM 1453 O O . LEU A 1 213 ? 32.514 41.526 6.159 1.00 10.77 193 LEU A O 1
ATOM 1458 N N . GLN A 1 214 ? 33.909 41.994 4.468 1.00 11.16 194 GLN A N 1
ATOM 1459 C CA . GLN A 1 214 ? 33.731 43.441 4.594 1.00 11.53 194 GLN A CA 1
ATOM 1460 C C . GLN A 1 214 ? 32.382 43.952 4.079 1.00 11.24 194 GLN A C 1
ATOM 1461 O O . GLN A 1 214 ? 31.990 45.114 4.350 1.00 12.56 194 GLN A O 1
ATOM 1467 N N . ASN A 1 215 ? 31.662 43.100 3.338 1.00 11.54 195 ASN A N 1
ATOM 1468 C CA . ASN A 1 215 ? 30.284 43.409 2.894 1.00 12.27 195 ASN A CA 1
ATOM 1469 C C . ASN A 1 215 ? 29.445 42.150 2.972 1.00 12.29 195 ASN A C 1
ATOM 1470 O O . ASN A 1 215 ? 29.551 41.271 2.117 1.00 12.42 195 ASN A O 1
ATOM 1475 N N . GLN A 1 216 ? 28.651 42.038 4.046 1.00 11.24 196 GLN A N 1
ATOM 1476 C CA . GLN A 1 216 ? 27.805 40.872 4.231 1.00 11.70 196 GLN A CA 1
ATOM 1477 C C . GLN A 1 216 ? 26.899 40.634 3.023 1.00 12.02 196 GLN A C 1
ATOM 1478 O O . GLN A 1 216 ? 26.644 39.500 2.680 1.00 12.55 196 GLN A O 1
ATOM 1484 N N . SER A 1 217 ? 26.442 41.716 2.397 1.00 12.87 197 SER A N 1
ATOM 1485 C CA . SER A 1 217 ? 25.715 41.655 1.129 1.00 14.71 197 SER A CA 1
ATOM 1486 C C . SER A 1 217 ? 26.229 42.796 0.250 1.00 14.80 197 SER A C 1
ATOM 1487 O O . SER A 1 217 ? 26.950 43.680 0.726 1.00 15.46 197 SER A O 1
ATOM 1490 N N . LYS A 1 218 ? 25.818 42.794 -1.021 1.00 15.54 198 LYS A N 1
ATOM 1491 C CA . LYS A 1 218 ? 26.309 43.753 -1.986 1.00 16.41 198 LYS A CA 1
ATOM 1492 C C . LYS A 1 218 ? 26.291 45.214 -1.519 1.00 15.48 198 LYS A C 1
ATOM 1493 O O . LYS A 1 218 ? 25.220 45.765 -1.221 1.00 16.61 198 LYS A O 1
ATOM 1499 N N . ASN A 1 219 ? 27.485 45.812 -1.460 1.00 15.20 199 ASN A N 1
ATOM 1500 C CA . ASN A 1 219 ? 27.664 47.244 -1.145 1.00 16.21 199 ASN A CA 1
ATOM 1501 C C . ASN A 1 219 ? 26.975 47.685 0.134 1.00 15.65 199 ASN A C 1
ATOM 1502 O O . ASN A 1 219 ? 26.493 48.820 0.220 1.00 15.44 199 ASN A O 1
ATOM 1507 N N . ILE A 1 220 ? 26.873 46.803 1.125 1.00 14.30 200 ILE A N 1
ATOM 1508 C CA . ILE A 1 220 ? 25.965 47.128 2.223 1.00 13.11 200 ILE A CA 1
ATOM 1509 C C . ILE A 1 220 ? 26.531 48.247 3.111 1.00 12.60 200 ILE A C 1
ATOM 1510 O O . ILE A 1 220 ? 25.796 49.101 3.614 1.00 13.05 200 ILE A O 1
ATOM 1515 N N . VAL A 1 221 ? 27.843 48.235 3.302 1.00 13.12 201 VAL A N 1
ATOM 1516 C CA . VAL A 1 221 ? 28.439 49.222 4.191 1.00 13.40 201 VAL A CA 1
ATOM 1517 C C . VAL A 1 221 ? 28.326 50.640 3.629 1.00 14.02 201 VAL A C 1
ATOM 1518 O O . VAL A 1 221 ? 27.794 51.525 4.291 1.00 13.61 201 VAL A O 1
ATOM 1522 N N . ARG A 1 222 ? 28.803 50.839 2.406 1.00 14.87 202 ARG A N 1
ATOM 1523 C CA . ARG A 1 222 ? 28.675 52.157 1.780 1.00 16.00 202 ARG A CA 1
ATOM 1524 C C . ARG A 1 222 ? 27.206 52.614 1.690 1.00 15.52 202 ARG A C 1
ATOM 1525 O O . ARG A 1 222 ? 26.912 53.792 1.933 1.00 16.08 202 ARG A O 1
ATOM 1533 N N . PHE A 1 223 ? 26.297 51.707 1.322 1.00 15.67 203 PHE A N 1
ATOM 1534 C CA . PHE A 1 223 ? 24.872 52.034 1.265 1.00 16.34 203 PHE A CA 1
ATOM 1535 C C . PHE A 1 223 ? 24.336 52.545 2.605 1.00 15.94 203 PHE A C 1
ATOM 1536 O O . PHE A 1 223 ? 23.663 53.608 2.682 1.00 16.14 203 PHE A O 1
ATOM 1544 N N . CYS A 1 224 ? 24.618 51.812 3.680 1.00 13.88 204 CYS A N 1
ATOM 1545 C CA . CYS A 1 224 ? 24.126 52.252 4.983 1.00 14.78 204 CYS A CA 1
ATOM 1546 C C . CYS A 1 224 ? 24.691 53.623 5.367 1.00 15.15 204 CYS A C 1
ATOM 1547 O O . CYS A 1 224 ? 23.962 54.509 5.807 1.00 16.41 204 CYS A O 1
ATOM 1550 N N . GLN A 1 225 ? 25.989 53.809 5.167 1.00 15.51 205 GLN A N 1
ATOM 1551 C CA . GLN A 1 225 ? 26.644 55.057 5.555 1.00 17.17 205 GLN A CA 1
ATOM 1552 C C . GLN A 1 225 ? 26.100 56.222 4.735 1.00 19.18 205 GLN A C 1
ATOM 1553 O O . GLN A 1 225 ? 25.908 57.320 5.260 1.00 20.73 205 GLN A O 1
ATOM 1559 N N . GLU A 1 226 ? 25.779 55.961 3.478 1.00 20.89 206 GLU A N 1
ATOM 1560 C CA . GLU A 1 226 ? 25.165 56.998 2.641 1.00 23.38 206 GLU A CA 1
ATOM 1561 C C . GLU A 1 226 ? 23.754 57.403 3.077 1.00 23.54 206 GLU A C 1
ATOM 1562 O O . GLU A 1 226 ? 23.371 58.580 2.929 1.00 25.05 206 GLU A O 1
ATOM 1568 N N . HIS A 1 227 ? 23.014 56.449 3.643 1.00 22.66 207 HIS A N 1
ATOM 1569 C CA . HIS A 1 227 ? 21.590 56.610 3.970 1.00 22.12 207 HIS A CA 1
ATOM 1570 C C . HIS A 1 227 ? 21.364 56.879 5.476 1.00 20.96 207 HIS A C 1
ATOM 1571 O O . HIS A 1 227 ? 20.234 56.750 5.964 1.00 22.03 207 HIS A O 1
ATOM 1578 N N . GLY A 1 228 ? 22.433 57.241 6.191 1.00 18.72 208 GLY A N 1
ATOM 1579 C CA . GLY A 1 228 ? 22.341 57.607 7.613 1.00 17.72 208 GLY A CA 1
ATOM 1580 C C . GLY A 1 228 ? 22.000 56.453 8.538 1.00 16.84 208 GLY A C 1
ATOM 1581 O O . GLY A 1 228 ? 21.285 56.624 9.525 1.00 16.65 208 GLY A O 1
ATOM 1582 N N . ILE A 1 229 ? 22.493 55.269 8.183 1.00 14.96 209 ILE A N 1
ATOM 1583 C CA . ILE A 1 229 ? 22.222 54.069 8.951 1.00 13.66 209 ILE A CA 1
ATOM 1584 C C . ILE A 1 229 ? 23.579 53.618 9.530 1.00 12.61 209 ILE A C 1
ATOM 1585 O O . ILE A 1 229 ? 24.483 53.270 8.809 1.00 12.20 209 ILE A O 1
ATOM 1590 N N . LEU A 1 230 ? 23.687 53.613 10.849 1.00 12.09 210 LEU A N 1
ATOM 1591 C CA . LEU A 1 230 ? 24.893 53.135 11.497 1.00 11.43 210 LEU A CA 1
ATOM 1592 C C . LEU A 1 230 ? 25.003 51.624 11.273 1.00 10.93 210 LEU A C 1
ATOM 1593 O O . LEU A 1 230 ? 24.067 50.904 11.530 1.00 12.01 210 LEU A O 1
ATOM 1598 N N . VAL A 1 231 ? 26.170 51.188 10.816 1.00 10.98 211 VAL A N 1
ATOM 1599 C CA . VAL A 1 231 ? 26.505 49.776 10.687 1.00 10.88 211 VAL A CA 1
ATOM 1600 C C . VAL A 1 231 ? 27.161 49.340 11.990 1.00 10.83 211 VAL A C 1
ATOM 1601 O O . VAL A 1 231 ? 28.090 50.003 12.488 1.00 12.05 211 VAL A O 1
ATOM 1605 N N . GLU A 1 232 ? 26.660 48.262 12.573 1.00 10.64 212 GLU A N 1
ATOM 1606 C CA . GLU A 1 232 ? 27.312 47.673 13.727 1.00 10.26 212 GLU A CA 1
ATOM 1607 C C . GLU A 1 232 ? 27.845 46.344 13.266 1.00 10.68 212 GLU A C 1
ATOM 1608 O O . GLU A 1 232 ? 27.226 45.706 12.403 1.00 10.43 212 GLU A O 1
ATOM 1614 N N . ALA A 1 233 ? 28.971 45.927 13.848 1.00 11.07 213 ALA A N 1
ATOM 1615 C CA . ALA A 1 233 ? 29.569 44.622 13.492 1.00 11.13 213 ALA A CA 1
ATOM 1616 C C . ALA A 1 233 ? 29.263 43.608 14.558 1.00 12.61 213 ALA A C 1
ATOM 1617 O O . ALA A 1 233 ? 29.687 43.750 15.721 1.00 10.79 213 ALA A O 1
ATOM 1619 N N . PHE A 1 234 ? 28.550 42.557 14.179 1.00 12.64 214 PHE A N 1
ATOM 1620 C CA . PHE A 1 234 ? 28.630 41.410 15.038 1.00 14.47 214 PHE A CA 1
ATOM 1621 C C . PHE A 1 234 ? 29.698 40.441 14.493 1.00 13.25 214 PHE A C 1
ATOM 1622 O O . PHE A 1 234 ? 30.035 40.426 13.286 1.00 14.16 214 PHE A O 1
ATOM 1630 N N . SER A 1 235 ? 30.191 39.634 15.409 1.00 13.55 215 SER A N 1
ATOM 1631 C CA . SER A 1 235 ? 31.301 38.734 15.207 1.00 12.98 215 SER A CA 1
ATOM 1632 C C . SER A 1 235 ? 32.535 39.423 14.571 1.00 12.28 215 SER A C 1
ATOM 1633 O O . SER A 1 235 ? 33.155 38.862 13.656 1.00 12.29 215 SER A O 1
ATOM 1636 N N . PRO A 1 236 ? 32.949 40.604 15.092 1.00 11.29 216 PRO A N 1
ATOM 1637 C CA . PRO A 1 236 ? 34.100 41.288 14.471 1.00 11.54 216 PRO A CA 1
ATOM 1638 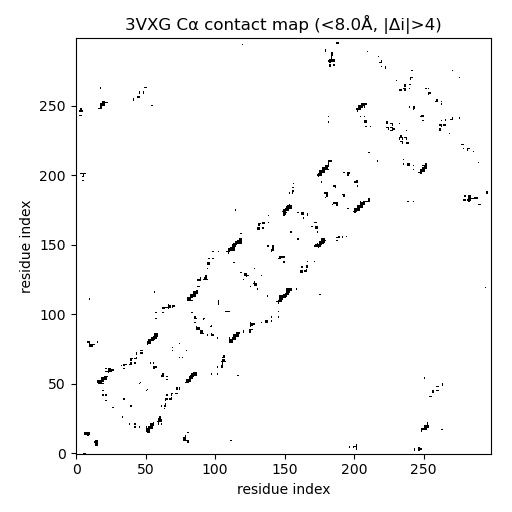C C . PRO A 1 236 ? 35.400 40.534 14.680 1.00 12.40 216 PRO A C 1
ATOM 1639 O O . PRO A 1 236 ? 36.380 40.794 13.980 1.00 13.11 216 PRO A O 1
ATOM 1643 N N . LEU A 1 237 ? 35.432 39.637 15.673 1.00 11.67 217 LEU A N 1
ATOM 1644 C CA . LEU A 1 237 ? 36.636 38.843 15.874 1.00 12.81 217 LEU A CA 1
ATOM 1645 C C . LEU A 1 237 ? 36.598 37.473 15.232 1.00 13.24 217 LEU A C 1
ATOM 1646 O O . LEU A 1 237 ? 37.400 36.618 15.605 1.00 14.05 217 LEU A O 1
ATOM 1651 N N . ALA A 1 238 ? 35.710 37.269 14.244 1.00 12.96 218 ALA A N 1
ATOM 1652 C CA . ALA A 1 238 ? 35.623 35.974 13.551 1.00 14.17 218 ALA A CA 1
ATOM 1653 C C . ALA A 1 238 ? 36.982 35.453 13.094 1.00 15.01 218 ALA A C 1
ATOM 1654 O O . ALA A 1 238 ? 37.216 34.237 13.205 1.00 15.68 218 ALA A O 1
ATOM 1656 N N . PRO A 1 239 ? 37.883 36.334 12.585 1.00 15.92 219 PRO A N 1
ATOM 1657 C CA . PRO A 1 239 ? 39.183 35.814 12.129 1.00 16.94 219 PRO A CA 1
ATOM 1658 C C . PRO A 1 239 ? 39.972 35.083 13.223 1.00 17.99 219 PRO A C 1
ATOM 1659 O O . PRO A 1 239 ? 40.779 34.192 12.908 1.00 18.12 219 PRO A O 1
ATOM 1663 N N . LEU A 1 240 ? 39.721 35.452 14.477 1.00 18.03 220 LEU A N 1
ATOM 1664 C CA . LEU A 1 240 ? 40.439 34.921 15.637 1.00 20.02 220 LEU A CA 1
ATOM 1665 C C . LEU A 1 240 ? 39.756 33.662 16.148 1.00 21.52 220 LEU A C 1
ATOM 1666 O O . LEU A 1 240 ? 40.406 32.789 16.733 1.00 23.48 220 LEU A O 1
ATOM 1671 N N . ALA A 1 241 ? 38.443 33.591 15.944 1.00 22.55 221 ALA A N 1
ATOM 1672 C CA . ALA A 1 241 ? 37.621 32.453 16.366 1.00 24.28 221 ALA A CA 1
ATOM 1673 C C . ALA A 1 241 ? 37.791 31.259 15.438 1.00 25.35 221 ALA A C 1
ATOM 1674 O O . ALA A 1 241 ? 37.635 30.106 15.862 1.00 26.01 221 ALA A O 1
ATOM 1676 N N . ARG A 1 242 ? 38.092 31.543 14.169 1.00 26.02 222 ARG A N 1
ATOM 1677 C CA . ARG A 1 242 ? 38.334 30.520 13.152 1.00 27.04 222 ARG A CA 1
ATOM 1678 C C . ARG A 1 242 ? 39.494 29.625 13.516 1.00 26.67 222 ARG A C 1
ATOM 1679 O O . ARG A 1 242 ? 40.502 30.100 14.037 1.00 27.37 222 ARG A O 1
ATOM 1687 N N . VAL A 1 243 ? 39.370 28.337 13.190 1.00 26.37 223 VAL A N 1
ATOM 1688 C CA . VAL A 1 243 ? 40.472 27.417 13.356 1.00 25.57 223 VAL A CA 1
ATOM 1689 C C . VAL A 1 243 ? 41.597 27.714 12.353 1.00 25.19 223 VAL A C 1
ATOM 1690 O O . VAL A 1 243 ? 42.782 27.720 12.714 1.00 24.92 223 VAL A O 1
ATOM 1694 N N . GLU A 1 244 ? 41.206 27.988 11.109 1.00 24.68 224 GLU A N 1
ATOM 1695 C CA . GLU A 1 244 ? 42.142 28.229 10.016 1.00 25.82 224 GLU A CA 1
ATOM 1696 C C . GLU A 1 244 ? 42.728 29.625 10.116 1.00 26.68 224 GLU A C 1
ATOM 1697 O O . GLU A 1 244 ? 42.035 30.556 10.535 1.00 26.12 224 GLU A O 1
ATOM 1703 N N . THR A 1 245 ? 44.004 29.756 9.755 1.00 27.68 225 THR A N 1
ATOM 1704 C CA . THR A 1 245 ? 44.661 31.077 9.678 1.00 28.69 225 THR A CA 1
ATOM 1705 C C . THR A 1 245 ? 45.308 31.224 8.301 1.00 28.73 225 THR A C 1
ATOM 1706 O O . THR A 1 245 ? 45.608 30.235 7.622 1.00 29.23 225 THR A O 1
ATOM 1710 N N . ASN A 1 246 ? 45.489 32.471 7.892 1.00 27.80 226 ASN A N 1
ATOM 1711 C CA . ASN A 1 246 ? 46.157 32.798 6.646 1.00 27.16 226 ASN A CA 1
ATOM 1712 C C . ASN A 1 246 ? 47.057 33.996 6.956 1.00 26.41 226 ASN A C 1
ATOM 1713 O O . ASN A 1 246 ? 47.352 34.247 8.126 1.00 25.62 226 ASN A O 1
ATOM 1718 N N . ALA A 1 247 ? 47.474 34.737 5.933 1.00 26.15 227 ALA A N 1
ATOM 1719 C CA . ALA A 1 247 ? 48.343 35.912 6.115 1.00 25.35 227 ALA A CA 1
ATOM 1720 C C . ALA A 1 247 ? 47.780 36.938 7.108 1.00 24.79 227 ALA A C 1
ATOM 1721 O O . ALA A 1 247 ? 48.540 37.712 7.705 1.00 24.32 227 ALA A O 1
ATOM 1723 N N . LEU A 1 248 ? 46.460 36.934 7.306 1.00 23.38 228 LEU A N 1
ATOM 1724 C CA . LEU A 1 248 ? 45.873 37.902 8.243 1.00 22.35 228 LEU A CA 1
ATOM 1725 C C . LEU A 1 248 ? 46.411 37.744 9.685 1.00 21.58 228 LEU A C 1
ATOM 1726 O O . LEU A 1 248 ? 46.624 38.743 10.370 1.00 21.68 228 LEU A O 1
ATOM 1731 N N . ALA A 1 249 ? 46.641 36.507 10.130 1.00 21.95 229 ALA A N 1
ATOM 1732 C CA . ALA A 1 249 ? 47.173 36.245 11.481 1.00 21.93 229 ALA A CA 1
ATOM 1733 C C . ALA A 1 249 ? 48.500 36.976 11.735 1.00 22.52 229 ALA A C 1
ATOM 1734 O O . ALA A 1 249 ? 48.685 37.603 12.801 1.00 21.05 229 ALA A O 1
ATOM 1736 N N . GLU A 1 250 ? 49.411 36.891 10.758 1.00 22.19 230 GLU A N 1
ATOM 1737 C CA . GLU A 1 250 ? 50.710 37.559 10.851 1.00 23.07 230 GLU A CA 1
ATOM 1738 C C . GLU A 1 250 ? 50.582 39.072 10.806 1.00 21.50 230 GLU A C 1
ATOM 1739 O O . GLU A 1 250 ? 51.303 39.776 11.518 1.00 22.14 230 GLU A O 1
ATOM 1745 N N . THR A 1 251 ? 49.682 39.569 9.956 1.00 20.05 231 THR A N 1
ATOM 1746 C CA . THR A 1 251 ? 49.415 41.005 9.861 1.00 19.14 231 THR A CA 1
ATOM 1747 C C . THR A 1 251 ? 48.947 41.515 11.219 1.00 18.53 231 THR A C 1
ATOM 1748 O O . THR A 1 251 ? 49.472 42.505 11.721 1.00 18.22 231 THR A O 1
ATOM 1752 N N . LEU A 1 252 ? 48.000 40.797 11.819 1.00 18.17 232 LEU A N 1
ATOM 1753 C CA . LEU A 1 252 ? 47.426 41.219 13.096 1.00 17.89 232 LEU A CA 1
ATOM 1754 C C . LEU A 1 252 ? 48.434 41.131 14.239 1.00 18.51 232 LEU A C 1
ATOM 1755 O O . LEU A 1 252 ? 48.493 42.042 15.083 1.00 18.22 232 LEU A O 1
ATOM 1760 N N . LYS A 1 253 ? 49.230 40.057 14.253 1.00 19.16 233 LYS A N 1
ATOM 1761 C CA . LYS A 1 253 ? 50.314 39.881 15.242 1.00 20.50 233 LYS A CA 1
ATOM 1762 C C . LYS A 1 253 ? 51.289 41.065 15.171 1.00 20.74 233 LYS A C 1
ATOM 1763 O O . LYS A 1 253 ? 51.603 41.679 16.209 1.00 21.11 233 LYS A O 1
ATOM 1769 N N . ARG A 1 254 ? 51.750 41.403 13.962 1.00 21.21 234 ARG A N 1
ATOM 1770 C CA . ARG A 1 254 ? 52.676 42.530 13.765 1.00 22.23 234 ARG A CA 1
ATOM 1771 C C . ARG A 1 254 ? 52.126 43.854 14.294 1.00 22.29 234 ARG A C 1
ATOM 1772 O O . ARG A 1 254 ? 52.838 44.598 14.977 1.00 22.30 234 ARG A O 1
ATOM 1780 N N . LEU A 1 255 ? 50.862 44.133 13.972 1.00 20.98 235 LEU A N 1
ATOM 1781 C CA . LEU A 1 255 ? 50.223 45.381 14.345 1.00 21.17 235 LEU A CA 1
ATOM 1782 C C . LEU A 1 255 ? 49.998 45.426 15.846 1.00 20.18 235 LEU A C 1
ATOM 1783 O O . LEU A 1 255 ? 50.181 46.480 16.461 1.00 21.48 235 LEU A O 1
ATOM 1788 N N . ALA A 1 256 ? 49.628 44.284 16.419 1.00 20.48 236 ALA A N 1
ATOM 1789 C CA . ALA A 1 256 ? 49.441 44.162 17.871 1.00 21.22 236 ALA A CA 1
ATOM 1790 C C . ALA A 1 256 ? 50.766 44.512 18.560 1.00 22.03 236 ALA A C 1
ATOM 1791 O O . ALA A 1 256 ? 50.840 45.392 19.443 1.00 22.48 236 ALA A O 1
ATOM 1793 N N . GLU A 1 257 ? 51.827 43.856 18.106 1.00 22.30 237 GLU A N 1
ATOM 1794 C CA . GLU A 1 257 ? 53.156 44.088 18.675 1.00 23.77 237 GLU A CA 1
ATOM 1795 C C . GLU A 1 257 ? 53.662 45.536 18.454 1.00 23.54 237 GLU A C 1
ATOM 1796 O O . GLU A 1 257 ? 54.313 46.115 19.344 1.00 24.37 237 GLU A O 1
ATOM 1802 N N . LYS A 1 258 ? 53.348 46.136 17.305 1.00 23.06 238 LYS A N 1
ATOM 1803 C CA . LYS A 1 258 ? 53.694 47.522 17.034 1.00 22.99 238 LYS A CA 1
ATOM 1804 C C . LYS A 1 258 ? 53.033 48.468 18.042 1.00 23.83 238 LYS A C 1
ATOM 1805 O O . LYS A 1 258 ? 53.690 49.354 18.630 1.00 23.69 238 LYS A O 1
ATOM 1811 N N . TYR A 1 259 ? 51.732 48.286 18.247 1.00 22.75 239 TYR A N 1
ATOM 1812 C CA . TYR A 1 259 ? 50.958 49.242 19.032 1.00 23.36 239 TYR A CA 1
ATOM 1813 C C . TYR A 1 259 ? 50.852 48.869 20.499 1.00 23.46 239 TYR A C 1
ATOM 1814 O O . TYR A 1 259 ? 50.249 49.619 21.284 1.00 24.42 239 TYR A O 1
ATOM 1823 N N . LYS A 1 260 ? 51.457 47.733 20.863 1.00 23.35 240 LYS A N 1
ATOM 1824 C CA . LYS A 1 260 ? 51.381 47.177 22.211 1.00 23.59 240 LYS A CA 1
ATOM 1825 C C . LYS A 1 260 ? 49.914 46.886 22.572 1.00 23.65 240 LYS A C 1
ATOM 1826 O O . LYS A 1 260 ? 49.417 47.267 23.657 1.00 22.46 240 LYS A O 1
ATOM 1832 N N . LYS A 1 261 ? 49.230 46.238 21.623 1.00 21.86 241 LYS A N 1
ATOM 1833 C CA . LYS A 1 261 ? 47.841 45.818 21.772 1.00 21.23 241 LYS A CA 1
ATOM 1834 C C . LYS A 1 261 ? 47.729 44.322 21.474 1.00 21.18 241 LYS A C 1
ATOM 1835 O O . LYS A 1 261 ? 48.735 43.649 21.179 1.00 20.75 241 LYS A O 1
ATOM 1841 N N . THR A 1 262 ? 46.511 43.787 21.557 1.00 19.21 242 THR A N 1
ATOM 1842 C CA . THR A 1 262 ? 46.247 42.393 21.188 1.00 18.58 242 THR A CA 1
ATOM 1843 C C . THR A 1 262 ? 45.695 42.367 19.758 1.00 17.45 242 THR A C 1
ATOM 1844 O O . THR A 1 262 ? 45.266 43.405 19.264 1.00 16.18 242 THR A O 1
ATOM 1848 N N . GLU A 1 263 ? 45.685 41.194 19.127 1.00 16.87 243 GLU A N 1
ATOM 1849 C CA . GLU A 1 263 ? 45.101 41.059 17.785 1.00 17.55 243 GLU A CA 1
ATOM 1850 C C . GLU A 1 263 ? 43.620 41.469 17.810 1.00 16.85 243 GLU A C 1
ATOM 1851 O O . GLU A 1 263 ? 43.156 42.129 16.869 1.00 15.65 243 GLU A O 1
ATOM 1857 N N . ALA A 1 264 ? 42.918 41.110 18.888 1.00 16.49 244 ALA A N 1
ATOM 1858 C CA . ALA A 1 264 ? 41.509 41.524 19.063 1.00 15.99 244 ALA A CA 1
ATOM 1859 C C . ALA A 1 264 ? 41.362 43.032 19.066 1.00 15.05 244 ALA A C 1
ATOM 1860 O O . ALA A 1 264 ? 40.487 43.569 18.398 1.00 14.44 244 ALA A O 1
ATOM 1862 N N . GLN A 1 265 ? 42.247 43.726 19.781 1.00 14.29 245 GLN A N 1
ATOM 1863 C CA . GLN A 1 265 ? 42.198 45.176 19.821 1.00 14.27 245 GLN A CA 1
ATOM 1864 C C . GLN A 1 265 ? 42.444 45.788 18.449 1.00 13.69 245 GLN A C 1
ATOM 1865 O O . GLN A 1 265 ? 41.822 46.781 18.073 1.00 14.16 245 GLN A O 1
ATOM 1871 N N . VAL A 1 266 ? 43.405 45.222 17.729 1.00 13.49 246 VAL A N 1
ATOM 1872 C CA . VAL A 1 266 ? 43.658 45.672 16.368 1.00 13.20 246 VAL A CA 1
ATOM 1873 C C . VAL A 1 266 ? 42.386 45.527 15.516 1.00 12.32 246 VAL A C 1
ATOM 1874 O O . VAL A 1 266 ? 42.026 46.466 14.827 1.00 11.83 246 VAL A O 1
ATOM 1878 N N . LEU A 1 267 ? 41.711 44.377 15.596 1.00 12.07 247 LEU A N 1
ATOM 1879 C CA . LEU A 1 267 ? 40.488 44.174 14.782 1.00 12.40 247 LEU A CA 1
ATOM 1880 C C . LEU A 1 267 ? 39.359 45.130 15.172 1.00 11.65 247 LEU A C 1
ATOM 1881 O O . LEU A 1 267 ? 38.631 45.659 14.296 1.00 12.19 247 LEU A O 1
ATOM 1886 N N . LEU A 1 268 ? 39.193 45.352 16.478 1.00 11.68 248 LEU A N 1
ATOM 1887 C CA . LEU A 1 268 ? 38.165 46.283 16.938 1.00 11.17 248 LEU A CA 1
ATOM 1888 C C . LEU A 1 268 ? 38.452 47.712 16.502 1.00 11.57 248 LEU A C 1
ATOM 1889 O O . LEU A 1 268 ? 37.528 48.431 16.152 1.00 11.53 248 LEU A O 1
ATOM 1894 N N . ARG A 1 269 ? 39.726 48.112 16.535 1.00 11.74 249 ARG A N 1
ATOM 1895 C CA . ARG A 1 269 ? 40.151 49.411 16.043 1.00 12.83 249 ARG A CA 1
ATOM 1896 C C . ARG A 1 269 ? 39.951 49.553 14.533 1.00 12.49 249 ARG A C 1
ATOM 1897 O O . ARG A 1 269 ? 39.418 50.552 14.062 1.00 12.87 249 ARG A O 1
ATOM 1905 N N . TYR A 1 270 ? 40.382 48.538 13.783 1.00 12.65 250 TYR A N 1
ATOM 1906 C CA . TYR A 1 270 ? 40.099 48.472 12.333 1.00 13.25 250 TYR A CA 1
ATOM 1907 C C . TYR A 1 270 ? 38.607 48.710 12.040 1.00 12.55 250 TYR A C 1
ATOM 1908 O O . TYR A 1 270 ? 38.234 49.505 11.162 1.00 12.34 250 TYR A O 1
ATOM 1917 N N . THR A 1 271 ? 37.759 48.034 12.796 1.00 12.06 251 THR A N 1
ATOM 1918 C CA . THR A 1 271 ? 36.326 48.141 12.611 1.00 11.25 251 THR A CA 1
ATOM 1919 C C . THR A 1 271 ? 35.821 49.564 12.841 1.00 11.76 251 THR A C 1
ATOM 1920 O O . THR A 1 271 ? 35.117 50.115 11.998 1.00 11.64 251 THR A O 1
ATOM 1924 N N . LEU A 1 272 ? 36.201 50.175 13.961 1.00 12.69 252 LEU A N 1
ATOM 1925 C CA . LEU A 1 272 ? 35.887 51.588 14.225 1.00 13.15 252 LEU A CA 1
ATOM 1926 C C . LEU A 1 272 ? 36.366 52.514 13.106 1.00 13.68 252 LEU A C 1
ATOM 1927 O O . LEU A 1 272 ? 35.667 53.466 12.751 1.00 14.34 252 LEU A O 1
ATOM 1932 N N . GLN A 1 273 ? 37.546 52.241 12.565 1.00 13.30 253 GLN A N 1
ATOM 1933 C CA . GLN A 1 273 ? 38.108 53.133 11.529 1.00 15.35 253 GLN A CA 1
ATOM 1934 C C . GLN A 1 273 ? 37.331 53.058 10.224 1.00 15.77 253 GLN A C 1
ATOM 1935 O O . GLN A 1 273 ? 37.331 54.015 9.443 1.00 16.54 253 GLN A O 1
ATOM 1941 N N . ARG A 1 274 ? 36.635 51.942 10.012 1.00 15.03 254 ARG A N 1
ATOM 1942 C CA . ARG A 1 274 ? 35.758 51.755 8.838 1.00 15.78 254 ARG A CA 1
ATOM 1943 C C . ARG A 1 274 ? 34.416 52.465 9.028 1.00 15.05 254 ARG A C 1
ATOM 1944 O O . ARG A 1 274 ? 33.555 52.453 8.135 1.00 14.73 254 ARG A O 1
ATOM 1952 N N . GLY A 1 275 ? 34.239 53.041 10.219 1.00 14.51 255 GLY A N 1
ATOM 1953 C CA . GLY A 1 275 ? 33.026 53.736 10.627 1.00 13.84 255 GLY A CA 1
ATOM 1954 C C . GLY A 1 275 ? 31.932 52.817 11.169 1.00 12.75 255 GLY A C 1
ATOM 1955 O O . GLY A 1 275 ? 30.749 53.153 11.101 1.00 12.71 255 GLY A O 1
ATOM 1956 N N . ILE A 1 276 ? 32.351 51.678 11.722 1.00 11.98 256 ILE A N 1
ATOM 1957 C CA . ILE A 1 276 ? 31.434 50.612 12.144 1.00 11.54 256 ILE A CA 1
ATOM 1958 C C . ILE A 1 276 ? 31.585 50.382 13.647 1.00 12.05 256 ILE A C 1
ATOM 1959 O O . ILE A 1 276 ? 32.715 50.277 14.139 1.00 11.73 256 ILE A O 1
ATOM 1964 N N . LEU A 1 277 ? 30.455 50.316 14.356 1.00 11.08 257 LEU A N 1
ATOM 1965 C CA . LEU A 1 277 ? 30.487 50.132 15.817 1.00 11.98 257 LEU A CA 1
ATOM 1966 C C . LEU A 1 27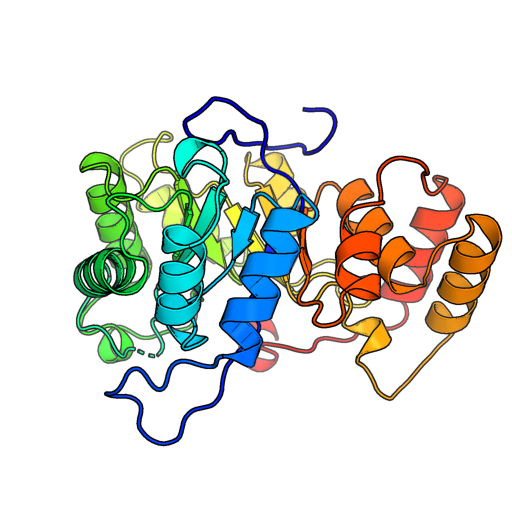7 ? 30.547 48.622 16.112 1.00 11.74 257 LEU A C 1
ATOM 1967 O O . LEU A 1 277 ? 29.603 47.904 15.784 1.00 10.87 257 LEU A O 1
ATOM 1972 N N . PRO A 1 278 ? 31.658 48.139 16.723 1.00 12.11 258 PRO A N 1
ATOM 1973 C CA . PRO A 1 278 ? 31.736 46.687 17.012 1.00 12.15 258 PRO A CA 1
ATOM 1974 C C . PRO A 1 278 ? 30.931 46.256 18.213 1.00 12.54 258 PRO A C 1
ATOM 1975 O O . PRO A 1 278 ? 30.856 46.991 19.203 1.00 13.90 258 PRO A O 1
ATOM 1979 N N . VAL A 1 279 ? 30.376 45.048 18.128 1.00 11.76 259 VAL A N 1
ATOM 1980 C CA . VAL A 1 279 ? 29.789 44.376 19.295 1.00 13.61 259 VAL A CA 1
ATOM 1981 C C . VAL A 1 279 ? 30.739 43.258 19.670 1.00 15.48 259 VAL A C 1
ATOM 1982 O O . VAL A 1 279 ? 30.924 42.311 18.908 1.00 15.32 259 VAL A O 1
ATOM 1986 N N . THR A 1 280 ? 31.372 43.365 20.827 1.00 16.73 260 THR A N 1
ATOM 1987 C CA . THR A 1 280 ? 32.314 42.337 21.220 1.00 19.64 260 THR A CA 1
ATOM 1988 C C . THR A 1 280 ? 31.820 41.524 22.415 1.00 20.25 260 THR A C 1
ATOM 1989 O O . THR A 1 280 ? 31.117 42.047 23.272 1.00 20.12 260 THR A O 1
ATOM 1993 N N . THR A 1 281 ? 32.190 40.254 22.467 1.00 22.51 261 THR A N 1
ATOM 1994 C CA . THR A 1 281 ? 31.632 39.342 23.466 1.00 25.76 261 THR A CA 1
ATOM 1995 C C . THR A 1 281 ? 32.698 38.782 24.411 1.00 28.03 261 THR A C 1
ATOM 1996 O O . THR A 1 281 ? 32.825 37.572 24.560 1.00 29.80 261 THR A O 1
ATOM 2000 N N . SER A 1 282 ? 33.429 39.658 25.077 1.00 29.48 262 SER A N 1
ATOM 2001 C CA . SER A 1 282 ? 34.565 39.242 25.911 1.00 31.44 262 SER A CA 1
ATOM 2002 C C . SER A 1 282 ? 34.097 38.733 27.270 1.00 31.77 262 SER A C 1
ATOM 2003 O O . SER A 1 282 ? 33.039 39.158 27.766 1.00 33.10 262 SER A O 1
ATOM 2006 N N . SER A 1 283 ? 34.879 37.835 27.870 1.00 31.95 263 SER A N 1
ATOM 2007 C CA . SER A 1 283 ? 34.491 37.136 29.102 1.00 32.46 263 SER A CA 1
ATOM 2008 C C . SER A 1 283 ? 35.507 37.219 30.263 1.00 32.06 263 SER A C 1
ATOM 2009 O O . SER A 1 283 ? 35.184 36.921 31.419 1.00 33.16 263 SER A O 1
ATOM 2012 N N . LYS A 1 284 ? 36.738 37.592 29.957 1.00 30.96 264 LYS A N 1
ATOM 2013 C CA . LYS A 1 284 ? 37.762 37.701 30.995 1.00 29.56 264 LYS A CA 1
ATOM 2014 C C . LYS A 1 284 ? 37.920 39.181 31.332 1.00 27.44 264 LYS A C 1
ATOM 2015 O O . LYS A 1 284 ? 37.790 40.016 30.454 1.00 26.61 264 LYS A O 1
ATOM 2021 N N . GLU A 1 285 ? 38.239 39.508 32.585 1.00 25.25 265 GLU A N 1
ATOM 2022 C CA . GLU A 1 285 ? 38.495 40.904 32.921 1.00 23.70 265 GLU A CA 1
ATOM 2023 C C . GLU A 1 285 ? 39.524 41.567 31.995 1.00 22.80 265 GLU A C 1
ATOM 2024 O O . GLU A 1 285 ? 39.303 42.688 31.540 1.00 21.60 265 GLU A O 1
ATOM 2030 N N . SER A 1 286 ? 40.643 40.889 31.722 1.00 22.90 266 SER A N 1
ATOM 2031 C CA . SER A 1 286 ? 41.682 41.463 30.850 1.00 23.37 266 SER A CA 1
ATOM 2032 C C . SER A 1 286 ? 41.152 41.772 29.466 1.00 22.45 266 SER A C 1
ATOM 2033 O O . SER A 1 286 ? 41.485 42.817 28.903 1.00 22.00 266 SER A O 1
ATOM 2036 N N . ARG A 1 287 ? 40.321 40.869 28.932 1.00 22.48 267 ARG A N 1
ATOM 2037 C CA . ARG A 1 287 ? 39.753 41.040 27.587 1.00 21.44 267 ARG A CA 1
ATOM 2038 C C . ARG A 1 287 ? 38.729 42.188 27.536 1.00 19.65 267 ARG A C 1
ATOM 2039 O O . ARG A 1 287 ? 38.700 42.935 26.572 1.00 18.78 267 ARG A O 1
ATOM 2047 N N . LEU A 1 288 ? 37.912 42.314 28.585 1.00 18.00 268 LEU A N 1
ATOM 2048 C CA . LEU A 1 288 ? 36.981 43.451 28.726 1.00 16.24 268 LEU A CA 1
ATOM 2049 C C . LEU A 1 288 ? 37.723 44.786 28.705 1.00 15.99 268 LEU A C 1
ATOM 2050 O O . LEU A 1 288 ? 37.375 45.687 27.952 1.00 15.47 268 LEU A O 1
ATOM 2055 N N . LYS A 1 289 ? 38.786 44.894 29.515 1.00 15.95 269 LYS A N 1
ATOM 2056 C CA . LYS A 1 289 ? 39.552 46.122 29.611 1.00 16.69 269 LYS A CA 1
ATOM 2057 C C . LYS A 1 289 ? 40.154 46.458 28.270 1.00 16.87 269 LYS A C 1
ATOM 2058 O O . LYS A 1 289 ? 40.109 47.605 27.846 1.00 16.76 269 LYS A O 1
ATOM 2064 N N . GLU A 1 290 ? 40.687 45.431 27.599 1.00 17.81 270 GLU A N 1
ATOM 2065 C CA . GLU A 1 290 ? 41.338 45.615 26.310 1.00 19.30 270 GLU A CA 1
ATOM 2066 C C . GLU A 1 290 ? 40.329 46.109 25.271 1.00 18.61 270 GLU A C 1
ATOM 2067 O O . GLU A 1 290 ? 40.631 47.010 24.485 1.00 19.34 270 GLU A O 1
ATOM 2073 N N . SER A 1 291 ? 39.100 45.582 25.341 1.00 19.04 271 SER A N 1
ATOM 2074 C CA . SER A 1 291 ? 38.032 45.969 24.393 1.00 18.91 271 SER A CA 1
ATOM 2075 C C . SER A 1 291 ? 37.652 47.436 24.469 1.00 18.80 271 SER A C 1
ATOM 2076 O O . SER A 1 291 ? 37.142 47.996 23.508 1.00 19.52 271 SER A O 1
ATOM 2079 N N . LEU A 1 292 ? 37.870 48.046 25.639 1.00 18.37 272 LEU A N 1
ATOM 2080 C CA . LEU A 1 292 ? 37.575 49.447 25.871 1.00 18.42 272 LEU A CA 1
ATOM 2081 C C . LEU A 1 292 ? 38.737 50.359 25.486 1.00 18.87 272 LEU A C 1
ATOM 2082 O O . LEU A 1 292 ? 38.527 51.519 25.133 1.00 19.86 272 LEU A O 1
ATOM 2087 N N . ASN A 1 293 ? 39.955 49.839 25.590 1.00 19.06 273 ASN A N 1
ATOM 2088 C CA . ASN A 1 293 ? 41.147 50.659 25.432 1.00 20.48 273 ASN A CA 1
ATOM 2089 C C . ASN A 1 293 ? 41.593 50.675 23.985 1.00 21.17 273 ASN A C 1
ATO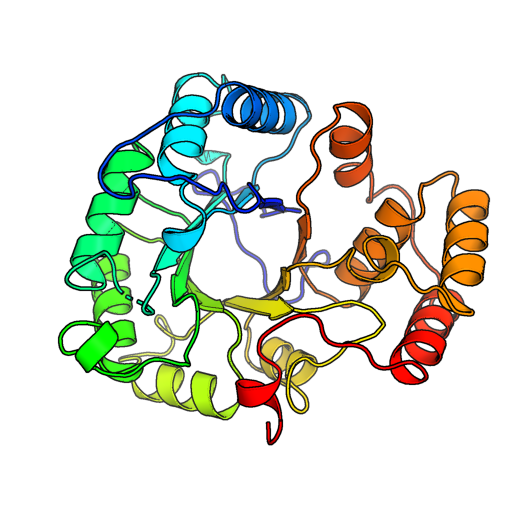M 2090 O O . ASN A 1 293 ? 42.625 50.085 23.638 1.00 21.99 273 ASN A O 1
ATOM 2095 N N . LEU A 1 294 ? 40.808 51.358 23.159 1.00 21.10 274 LEU A N 1
ATOM 2096 C CA . LEU A 1 294 ? 41.009 51.407 21.716 1.00 21.66 274 LEU A CA 1
ATOM 2097 C C . LEU A 1 294 ? 41.262 52.827 21.2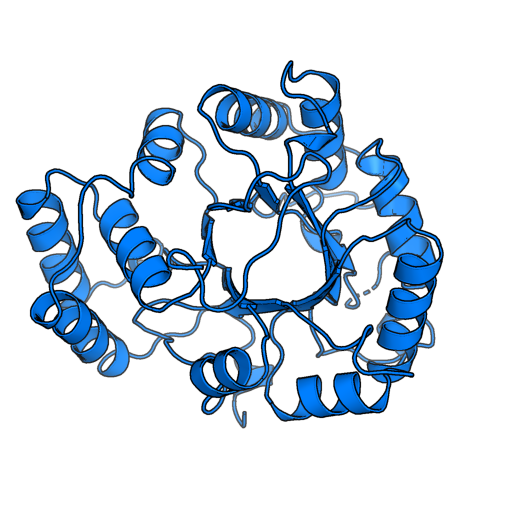04 1.00 22.79 274 LEU A C 1
ATOM 2098 O O . LEU A 1 294 ? 41.376 53.045 19.991 1.00 23.27 274 LEU A O 1
ATOM 2103 N N . PHE A 1 295 ? 41.323 53.792 22.113 1.00 24.20 275 PHE A N 1
ATOM 2104 C CA . PHE A 1 295 ? 41.284 55.187 21.703 1.00 25.69 275 PHE A CA 1
ATOM 2105 C C . PHE A 1 295 ? 42.590 55.940 21.935 1.00 26.82 275 PHE A C 1
ATOM 2106 O O . PHE A 1 295 ? 42.613 57.169 21.882 1.00 27.57 275 PHE A O 1
ATOM 2114 N N . ASP A 1 296 ? 43.668 55.182 22.133 1.00 26.87 276 ASP A N 1
ATOM 2115 C CA . ASP A 1 296 ? 45.010 55.730 22.349 1.00 27.39 276 ASP A CA 1
ATOM 2116 C C . ASP A 1 296 ? 45.969 55.336 21.226 1.00 26.65 276 ASP A C 1
ATOM 2117 O O . ASP A 1 296 ? 47.186 55.463 21.363 1.00 26.31 276 ASP A O 1
ATOM 2122 N N . PHE A 1 297 ? 45.416 54.824 20.126 1.00 25.80 277 PHE A N 1
ATOM 2123 C CA . PHE A 1 297 ? 46.218 54.437 18.965 1.00 24.76 277 PHE A CA 1
ATOM 2124 C C 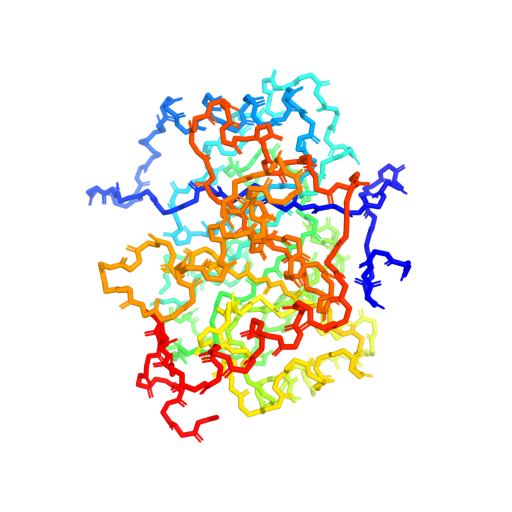. PHE A 1 297 ? 45.371 54.483 17.706 1.00 24.91 277 PHE A C 1
ATOM 2125 O O . PHE A 1 297 ? 44.147 54.618 17.777 1.00 22.73 277 PHE A O 1
ATOM 2133 N N . GLU A 1 298 ? 46.028 54.411 16.555 1.00 25.35 278 GLU A N 1
ATOM 2134 C CA . GLU A 1 298 ? 45.301 54.353 15.296 1.00 26.89 278 GLU A CA 1
ATOM 2135 C C . GLU A 1 298 ? 46.112 53.562 14.306 1.00 25.54 278 GLU A C 1
ATOM 2136 O O . GLU A 1 298 ? 47.342 53.506 14.395 1.00 25.67 278 GLU A O 1
ATOM 2142 N N . LEU A 1 299 ? 45.415 52.930 13.376 1.00 24.31 279 LEU A N 1
ATOM 2143 C CA . LEU A 1 299 ? 46.055 52.215 12.311 1.00 23.15 279 LEU A CA 1
ATOM 2144 C C . LEU A 1 299 ? 46.269 53.223 11.196 1.00 23.20 279 LEU A C 1
ATOM 2145 O O . LEU A 1 299 ? 45.396 54.042 10.920 1.00 23.44 279 LEU A O 1
ATOM 2150 N N . THR A 1 300 ? 47.443 53.201 10.572 1.00 22.83 280 THR A N 1
ATOM 2151 C CA . THR A 1 300 ? 47.691 54.076 9.424 1.00 22.76 280 THR A CA 1
ATOM 2152 C C . THR A 1 300 ? 46.831 53.622 8.237 1.00 22.66 280 THR A C 1
ATOM 2153 O O . THR A 1 300 ? 46.391 52.474 8.210 1.00 21.92 280 THR A O 1
ATOM 2157 N N . ASP A 1 301 ? 46.646 54.496 7.246 1.00 23.27 281 ASP A N 1
ATOM 2158 C CA . ASP A 1 301 ? 45.960 54.126 5.995 1.00 24.01 281 ASP A CA 1
ATOM 2159 C C . ASP A 1 301 ? 46.557 52.867 5.354 1.00 23.41 281 ASP A C 1
ATOM 2160 O O . ASP A 1 301 ? 45.816 52.002 4.846 1.00 22.75 281 ASP A O 1
ATOM 2165 N N . GLU A 1 302 ? 47.889 52.761 5.375 1.00 22.43 282 GLU A N 1
ATOM 2166 C CA . GLU A 1 302 ? 48.593 51.608 4.829 1.00 22.53 282 GLU A CA 1
ATOM 2167 C C . GLU A 1 302 ? 48.174 50.294 5.511 1.00 22.19 282 GLU A C 1
ATOM 2168 O O . GLU A 1 302 ? 47.916 49.293 4.845 1.00 22.02 282 GLU A O 1
ATOM 2174 N N . GLU A 1 303 ? 48.122 50.319 6.843 1.00 21.23 283 GLU A N 1
ATOM 2175 C CA . GLU A 1 303 ? 47.766 49.137 7.644 1.00 21.36 283 GLU A CA 1
ATOM 2176 C C . GLU A 1 303 ? 46.302 48.717 7.479 1.00 20.36 283 GLU A C 1
ATOM 2177 O O . GLU A 1 303 ? 46.011 47.525 7.389 1.00 19.84 283 GLU A O 1
ATOM 2183 N N . VAL A 1 304 ? 45.403 49.700 7.466 1.00 20.37 284 VAL A N 1
ATOM 2184 C CA . VAL A 1 304 ? 43.972 49.470 7.180 1.00 20.38 284 VAL A CA 1
ATOM 2185 C C . VAL A 1 304 ? 43.806 48.812 5.806 1.00 20.78 284 VAL A C 1
ATOM 2186 O O . VAL A 1 304 ? 43.103 47.796 5.654 1.00 20.41 284 VAL A O 1
ATOM 2190 N N . ASN A 1 305 ? 44.473 49.382 4.803 1.00 21.00 285 ASN A N 1
ATOM 2191 C CA . ASN A 1 305 ? 44.485 48.774 3.461 1.00 20.60 285 ASN A CA 1
ATOM 2192 C C . ASN A 1 305 ? 45.121 47.374 3.366 1.00 20.52 285 ASN A C 1
ATOM 2193 O O . ASN A 1 305 ? 44.658 46.526 2.581 1.00 21.14 285 ASN A O 1
ATOM 2198 N N . GLU A 1 306 ? 46.172 47.135 4.156 1.00 20.04 286 GLU A N 1
ATOM 2199 C CA . GLU A 1 306 ? 46.770 45.827 4.303 1.00 19.26 286 GLU A CA 1
ATOM 2200 C C . GLU A 1 306 ? 45.713 44.837 4.806 1.00 18.97 286 GLU A C 1
ATOM 2201 O O . GLU A 1 306 ? 45.559 43.750 4.261 1.00 18.39 286 GLU A O 1
ATOM 2207 N N . ILE A 1 307 ? 45.005 45.222 5.868 1.00 18.82 287 ILE A N 1
ATOM 2208 C CA . ILE A 1 307 ? 43.966 44.362 6.417 1.00 18.77 287 ILE A CA 1
ATOM 2209 C C . ILE A 1 307 ? 42.870 44.172 5.352 1.00 18.73 287 ILE A C 1
ATOM 2210 O O . ILE A 1 307 ? 42.490 43.027 5.061 1.00 18.54 287 ILE A O 1
ATOM 2215 N N . ASN A 1 308 ? 42.380 45.276 4.789 1.00 19.04 288 ASN A N 1
ATOM 2216 C CA . ASN A 1 308 ? 41.372 45.226 3.692 1.00 20.04 288 ASN A CA 1
ATOM 2217 C C . ASN A 1 308 ? 41.746 44.204 2.604 1.00 20.42 288 ASN A C 1
ATOM 2218 O O . ASN A 1 308 ? 40.926 43.377 2.202 1.00 19.15 288 ASN A O 1
ATOM 2223 N N . LYS A 1 309 ? 42.987 44.278 2.121 1.00 21.26 289 LYS A N 1
ATOM 2224 C CA . LYS A 1 309 ? 43.455 43.473 0.993 1.00 21.88 289 LYS A CA 1
ATOM 2225 C C . LYS A 1 309 ? 43.529 41.972 1.272 1.00 20.88 289 LYS A C 1
ATOM 2226 O O . LYS A 1 309 ? 42.987 41.163 0.506 1.00 22.32 289 LYS A O 1
ATOM 2232 N N . ILE A 1 310 ? 44.189 41.606 2.363 1.00 20.18 290 ILE A N 1
ATOM 2233 C CA . ILE A 1 310 ? 44.334 40.221 2.772 1.00 19.18 290 ILE A CA 1
ATOM 2234 C C . ILE A 1 310 ? 42.941 39.677 3.126 1.00 19.12 290 ILE A C 1
ATOM 2235 O O . ILE A 1 310 ? 42.610 38.526 2.832 1.00 19.12 290 ILE A O 1
ATOM 2240 N N . GLY A 1 311 ? 42.127 40.521 3.756 1.00 18.15 291 GLY A N 1
ATOM 2241 C CA . GLY A 1 311 ? 40.757 40.137 4.053 1.00 18.90 291 GLY A CA 1
ATOM 2242 C C . GLY A 1 311 ? 39.938 39.804 2.814 1.00 19.72 291 GLY A C 1
ATOM 2243 O O . GLY A 1 311 ? 39.377 38.714 2.728 1.00 19.76 291 GLY A O 1
ATOM 2244 N N . ASP A 1 312 ? 39.862 40.732 1.858 1.00 20.55 292 ASP A N 1
ATOM 2245 C CA . ASP A 1 312 ? 39.064 40.471 0.639 1.00 22.07 292 ASP A CA 1
ATOM 2246 C C . ASP A 1 312 ? 39.611 39.283 -0.155 1.00 22.57 292 ASP A C 1
ATOM 2247 O O . ASP A 1 312 ? 38.851 38.590 -0.851 1.00 23.16 292 ASP A O 1
ATOM 2252 N N . ALA A 1 313 ? 40.916 39.034 -0.035 1.00 22.38 293 ALA A N 1
ATOM 2253 C CA . ALA A 1 313 ? 41.564 37.951 -0.776 1.00 23.19 293 ALA A CA 1
ATOM 2254 C C . ALA A 1 313 ? 41.255 36.560 -0.204 1.00 23.26 293 ALA A C 1
ATOM 2255 O O . ALA A 1 313 ? 41.525 35.545 -0.847 1.00 24.39 293 ALA A O 1
ATOM 2257 N N . ASN A 1 314 ? 40.667 36.525 0.993 1.00 22.24 294 ASN A N 1
ATOM 2258 C CA . ASN A 1 314 ? 40.407 35.298 1.726 1.00 22.03 294 ASN A CA 1
ATOM 2259 C C . ASN A 1 314 ? 38.978 35.279 2.283 1.00 20.79 294 ASN A C 1
ATOM 2260 O O . ASN A 1 314 ? 38.789 35.254 3.500 1.00 19.68 294 ASN A O 1
ATOM 2265 N N . PRO A 1 315 ? 37.976 35.310 1.392 1.00 19.69 295 PRO A N 1
ATOM 2266 C CA . PRO A 1 315 ? 36.611 35.468 1.893 1.00 18.81 295 PRO A CA 1
ATOM 2267 C C . PRO A 1 315 ? 36.169 34.356 2.799 1.00 17.82 295 PRO A C 1
ATOM 2268 O O . PRO A 1 315 ? 36.509 33.174 2.590 1.00 18.26 295 PRO A O 1
ATOM 2272 N N . TYR A 1 316 ? 35.422 34.738 3.823 1.00 15.48 296 TYR A N 1
ATOM 2273 C CA . TYR A 1 316 ? 34.933 33.781 4.775 1.00 15.01 296 TYR A CA 1
ATOM 2274 C C . TYR A 1 316 ? 33.714 34.371 5.438 1.00 15.15 296 TYR A C 1
ATOM 2275 O O . TYR A 1 316 ? 33.761 35.505 5.905 1.00 15.11 296 TYR A O 1
ATOM 2284 N N . ARG A 1 317 ? 32.661 33.572 5.497 1.00 12.91 297 ARG A N 1
ATOM 2285 C CA . ARG A 1 317 ? 31.403 33.960 6.107 1.00 13.85 297 ARG A CA 1
ATOM 2286 C C . ARG A 1 317 ? 31.032 32.967 7.195 1.00 13.47 297 ARG A C 1
ATOM 2287 O O . ARG A 1 317 ? 31.117 31.777 6.962 1.00 12.93 297 ARG A O 1
ATOM 2295 N N . ALA A 1 318 ? 30.556 33.447 8.356 1.00 13.35 298 ALA A N 1
ATOM 2296 C CA . ALA A 1 318 ? 30.150 32.535 9.433 1.00 13.98 298 ALA A CA 1
ATOM 2297 C C . ALA A 1 318 ? 28.637 32.372 9.663 1.00 14.68 298 ALA A C 1
ATOM 2298 O O . ALA A 1 318 ? 28.202 31.452 10.399 1.00 14.49 298 ALA A O 1
ATOM 2300 N N . PHE A 1 319 ? 27.831 33.227 9.041 1.00 14.00 299 PHE A N 1
ATOM 2301 C CA . PHE A 1 319 ? 26.394 33.245 9.280 1.00 14.13 299 PHE A CA 1
ATOM 2302 C C . PHE A 1 319 ? 25.567 33.408 8.003 1.00 13.66 299 PHE A C 1
ATOM 2303 O O . PHE A 1 319 ? 25.971 34.104 7.082 1.00 13.45 299 PHE A O 1
ATOM 2311 N N . PHE A 1 320 ? 24.395 32.766 7.977 1.00 14.99 300 PHE A N 1
ATOM 2312 C CA . PHE A 1 320 ? 23.373 33.008 6.936 1.00 16.29 300 PHE A CA 1
ATOM 2313 C C . PHE A 1 320 ? 23.866 32.789 5.500 1.00 16.29 300 PHE A C 1
ATOM 2314 O O . PHE A 1 320 ? 23.552 33.555 4.588 1.00 17.29 300 PHE A O 1
ATOM 2322 N N . HIS A 1 321 ? 24.613 31.710 5.281 1.00 15.94 301 HIS A N 1
ATOM 2323 C CA . HIS A 1 321 ? 25.189 31.472 3.962 1.00 16.01 301 HIS A CA 1
ATOM 2324 C C . HIS A 1 321 ? 24.144 31.348 2.865 1.00 16.75 301 HIS A C 1
ATOM 2325 O O . HIS A 1 321 ? 24.306 31.920 1.797 1.00 17.80 301 HIS A O 1
ATOM 2332 N N . GLU A 1 322 ? 23.103 30.574 3.141 1.00 19.20 302 GLU A N 1
ATOM 2333 C CA . GLU A 1 322 ? 22.079 30.259 2.131 1.00 20.49 302 GLU A CA 1
ATOM 2334 C C . GLU A 1 322 ? 21.228 31.496 1.883 1.00 20.76 302 GLU A C 1
ATOM 2335 O O . GLU A 1 322 ? 20.845 31.777 0.749 1.00 22.58 302 GLU A O 1
ATOM 2341 N N . GLN A 1 323 ? 21.007 32.275 2.929 1.00 20.82 303 GLN A N 1
ATOM 2342 C CA . GLN A 1 323 ? 20.234 33.511 2.797 1.00 21.97 303 GLN A CA 1
ATOM 2343 C C . GLN A 1 323 ? 20.946 34.599 2.007 1.00 22.42 303 GLN A C 1
ATOM 2344 O O . GLN A 1 323 ? 20.287 35.388 1.324 1.00 23.25 303 GLN A O 1
ATOM 2350 N N . PHE A 1 324 ? 22.277 34.658 2.095 1.00 22.23 304 PHE A N 1
ATOM 2351 C CA . PHE A 1 324 ? 23.029 35.695 1.395 1.00 22.75 304 PHE A CA 1
ATOM 2352 C C . PHE A 1 324 ? 23.628 35.259 0.061 1.00 24.41 304 PHE A C 1
ATOM 2353 O O . PHE A 1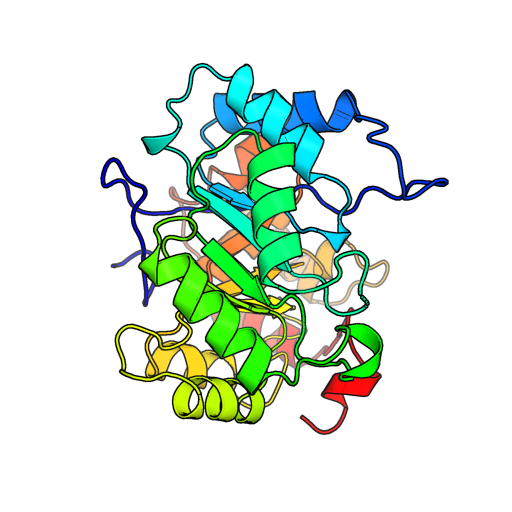 324 ? 24.240 36.066 -0.635 1.00 24.90 304 PHE A O 1
ATOM 2361 N N . LYS A 1 325 ? 23.440 33.989 -0.298 1.00 25.70 305 LYS A N 1
ATOM 2362 C CA . LYS A 1 325 ? 24.134 33.424 -1.458 1.00 28.15 305 LYS A CA 1
ATOM 2363 C C . LYS A 1 325 ? 23.977 34.296 -2.699 1.00 29.07 305 LYS A C 1
ATOM 2364 O O . LYS A 1 325 ? 24.940 34.508 -3.432 1.00 29.81 305 LYS A O 1
ATOM 2370 N N . ASP A 1 326 ? 22.779 34.841 -2.894 1.00 30.58 306 ASP A N 1
ATOM 2371 C CA . ASP A 1 326 ? 22.498 35.677 -4.065 1.00 31.92 306 ASP A CA 1
ATOM 2372 C C . ASP A 1 326 ? 22.440 37.191 -3.793 1.00 31.98 306 ASP A C 1
ATOM 2373 O O . ASP A 1 326 ? 22.075 37.963 -4.688 1.00 32.06 306 ASP A O 1
ATOM 2378 N N . LEU A 1 327 ? 22.801 37.614 -2.577 1.00 31.61 307 LEU A N 1
ATOM 2379 C CA . LEU A 1 327 ? 22.597 39.013 -2.136 1.00 31.86 307 LEU A CA 1
ATOM 2380 C C . LEU A 1 327 ? 23.869 39.858 -2.055 1.00 31.58 307 LEU A C 1
ATOM 2381 O O . LEU A 1 327 ? 24.972 39.320 -2.140 1.00 32.22 307 LEU A O 1
#

CATH classification: 3.20.20.100